Protein AF-A0A821Q3Y2-F1 (afdb_monomer_lite)

Secondary structure (DSSP, 8-state):
---------S-TTTHHHHHHHHHHHHHHHHHHHHS-HHHHHHHHHHHHHHHHHHHHHHHHHHHHHHHHHHHHHHHHHHHHHHHHHHHHHHHHHHHHHTTT-----SS-HHHHHHHHHHHHHHHHHHHHHHHHHHHHHHHHHHHHHHHHHHHHHHHHHHHHHHHS-----------------------------S-SSSSSS--S-------HHHHHHHHHHHHHHHHHHHHHHHS-------------------

Radius of gyration: 45.87 Å; chains: 1; bounding box: 95×109×129 Å

pLDDT: mean 71.13, std 22.04, range [31.86, 98.56]

Foldseek 3Di:
DDDDDDDPPDDPPVVVVVVVVVVVVVVVVVCLVVDDPVVNVVVVVVVVVVVVVVVVVVVVVVVVVVVVVVVVVVVVVVVVVVVVVVVVVCVVVVVVCVVPDDDDDDPCDPVVVVVVVVVVVVVVVVVVVVVVVVVVVVVVVVVVVVVVVVVVVVVVVVVVVVPPDDDDDDDDDDDDDDDDDDDDDDDDDDDDDDPDPDDPPDPDDDPDDCPVVVVVVVVVVVVVVVVVVVCVVPPPPPDDDDDDDDDDDDDDDD

Structure (mmCIF, N/CA/C/O backbone):
data_AF-A0A821Q3Y2-F1
#
_entry.id   AF-A0A821Q3Y2-F1
#
loop_
_atom_site.group_PDB
_atom_site.id
_atom_site.type_symbol
_atom_site.label_atom_id
_atom_site.label_alt_id
_atom_site.label_comp_id
_atom_site.label_asym_id
_atom_site.label_entity_id
_atom_site.label_seq_id
_atom_site.pdbx_PDB_ins_code
_atom_site.Cartn_x
_atom_site.Cartn_y
_atom_site.Cartn_z
_atom_site.occupancy
_atom_site.B_iso_or_equiv
_atom_site.auth_seq_id
_atom_site.auth_comp_id
_atom_site.auth_asym_id
_atom_site.auth_atom_id
_atom_site.pdbx_PDB_model_num
ATOM 1 N N . SER A 1 1 ? -22.900 9.506 -60.652 1.00 38.50 1 SER A N 1
ATOM 2 C CA . SER A 1 1 ? -22.712 8.822 -59.365 1.00 38.50 1 SER A CA 1
ATOM 3 C C . SER A 1 1 ? -21.235 8.610 -59.157 1.00 38.50 1 SER A C 1
ATOM 5 O O . SER A 1 1 ? -20.588 8.074 -60.049 1.00 38.50 1 SER A O 1
ATOM 7 N N . ASP A 1 2 ? -20.741 9.147 -58.048 1.00 45.72 2 ASP A N 1
ATOM 8 C CA . ASP A 1 2 ? -19.353 9.189 -57.597 1.00 45.72 2 ASP A CA 1
ATOM 9 C C . ASP A 1 2 ? -18.591 7.872 -57.728 1.00 45.72 2 ASP A C 1
ATOM 11 O O . ASP A 1 2 ? -19.070 6.825 -57.296 1.00 45.72 2 ASP A O 1
ATOM 15 N N . ILE A 1 3 ? -17.349 7.959 -58.203 1.00 45.47 3 ILE A N 1
ATOM 16 C CA . ILE A 1 3 ? -16.289 7.039 -57.790 1.00 45.47 3 ILE A CA 1
ATOM 17 C C . ILE A 1 3 ? -15.207 7.913 -57.170 1.00 45.47 3 ILE A C 1
ATOM 19 O O . ILE A 1 3 ? -14.568 8.725 -57.836 1.00 45.47 3 ILE A O 1
ATOM 23 N N . GLY A 1 4 ? -15.139 7.807 -55.847 1.00 42.06 4 GLY A N 1
ATOM 24 C CA . GLY A 1 4 ? -14.437 8.716 -54.968 1.00 42.06 4 GLY A CA 1
ATOM 25 C C . GLY A 1 4 ? -12.930 8.746 -55.173 1.00 42.06 4 GLY A C 1
ATOM 26 O O . GLY A 1 4 ? -12.263 7.732 -55.372 1.00 42.06 4 GLY A O 1
ATOM 27 N N . THR A 1 5 ? -12.419 9.960 -55.020 1.00 48.59 5 THR A N 1
ATOM 28 C CA . THR A 1 5 ? -11.081 10.300 -54.554 1.00 48.59 5 THR A CA 1
ATOM 29 C C . THR A 1 5 ? -10.658 9.386 -53.402 1.00 48.59 5 THR A C 1
ATOM 31 O O . THR A 1 5 ? -11.059 9.591 -52.258 1.00 48.59 5 THR A O 1
ATOM 34 N N . VAL A 1 6 ? -9.809 8.399 -53.685 1.00 46.59 6 VAL A N 1
ATOM 35 C CA . VAL A 1 6 ? -8.989 7.759 -52.654 1.00 46.59 6 VAL A CA 1
ATOM 36 C C . VAL A 1 6 ? -7.672 8.518 -52.630 1.00 46.59 6 VAL A C 1
ATOM 38 O O . VAL A 1 6 ? -6.802 8.313 -53.474 1.00 46.59 6 VAL A O 1
ATOM 41 N N . GLN A 1 7 ? -7.550 9.454 -51.690 1.00 46.31 7 GLN A N 1
ATOM 42 C CA . GLN A 1 7 ? -6.245 9.989 -51.329 1.00 46.31 7 GLN A CA 1
ATOM 43 C C . GLN A 1 7 ? -5.394 8.846 -50.766 1.00 46.31 7 GLN A C 1
ATOM 45 O O . GLN A 1 7 ? -5.858 8.163 -49.847 1.00 46.31 7 GLN A O 1
ATOM 50 N N . PRO A 1 8 ? -4.159 8.629 -51.248 1.00 51.47 8 PRO A N 1
ATOM 51 C CA . PRO A 1 8 ? -3.215 7.841 -50.489 1.00 51.47 8 PRO A CA 1
ATOM 52 C C . PRO A 1 8 ? -2.832 8.677 -49.268 1.00 51.47 8 PRO A C 1
ATOM 54 O O . PRO A 1 8 ? -2.126 9.681 -49.353 1.00 51.47 8 PRO A O 1
ATOM 57 N N . LEU A 1 9 ? -3.401 8.272 -48.137 1.00 43.41 9 LEU A N 1
ATOM 58 C CA . LEU A 1 9 ? -3.035 8.691 -46.797 1.00 43.41 9 LEU A CA 1
ATOM 59 C C . LEU A 1 9 ? -1.509 8.639 -46.644 1.00 43.41 9 LEU A C 1
ATOM 61 O O . LEU A 1 9 ? -0.915 7.569 -46.685 1.00 43.41 9 LEU A O 1
ATOM 65 N N . SER A 1 10 ? -0.904 9.813 -46.476 1.00 48.12 10 SER A N 1
ATOM 66 C CA . SER A 1 10 ? 0.086 10.109 -45.435 1.00 48.12 10 SER A CA 1
ATOM 67 C C . SER A 1 10 ? 0.938 8.925 -44.934 1.00 48.12 10 SER A C 1
ATOM 69 O O . SER A 1 10 ? 0.807 8.516 -43.783 1.00 48.12 10 SER A O 1
ATOM 71 N N . SER A 1 11 ? 1.851 8.411 -45.760 1.00 48.22 11 SER A N 1
ATOM 72 C CA . SER A 1 11 ? 2.895 7.460 -45.326 1.00 48.22 11 SER A CA 1
ATOM 73 C C . SER A 1 11 ? 4.313 7.850 -45.770 1.00 48.22 11 SER A C 1
ATOM 75 O O . SER A 1 11 ? 5.267 7.100 -45.579 1.00 48.22 11 SER A O 1
ATOM 77 N N . THR A 1 12 ? 4.493 9.049 -46.330 1.00 53.25 12 THR A N 1
ATOM 78 C CA . THR A 1 12 ? 5.728 9.419 -47.044 1.00 53.25 12 THR A CA 1
ATOM 79 C C . THR A 1 12 ? 6.774 10.171 -46.217 1.00 53.25 12 THR A C 1
ATOM 81 O O . THR A 1 12 ? 7.805 10.536 -46.773 1.00 53.25 12 THR A O 1
ATOM 84 N N . ILE A 1 13 ? 6.554 10.425 -44.922 1.00 52.41 13 ILE A N 1
ATOM 85 C CA . ILE A 1 13 ? 7.534 11.183 -44.117 1.00 52.41 13 ILE A CA 1
ATOM 86 C C . ILE A 1 13 ? 8.559 10.262 -43.430 1.00 52.41 13 ILE A C 1
ATOM 88 O O . ILE A 1 13 ? 9.725 10.629 -43.375 1.00 52.41 13 ILE A O 1
ATOM 92 N N . GLU A 1 14 ? 8.197 9.040 -43.022 1.00 52.22 14 GLU A N 1
ATOM 93 C CA . GLU A 1 14 ? 9.164 8.093 -42.423 1.00 52.22 14 GLU A CA 1
ATOM 94 C C . GLU A 1 14 ? 9.852 7.187 -43.462 1.00 52.22 14 GLU A C 1
ATOM 96 O O . GLU A 1 14 ? 11.038 6.890 -43.346 1.00 52.22 14 GLU A O 1
ATOM 101 N N . SER A 1 15 ? 9.160 6.806 -44.544 1.00 53.41 15 SER A N 1
ATOM 102 C CA . SER A 1 15 ? 9.727 5.901 -45.561 1.00 53.41 15 SER A CA 1
ATOM 103 C C . SER A 1 15 ? 10.895 6.518 -46.350 1.00 53.41 15 SER A C 1
ATOM 105 O O . SER A 1 15 ? 11.802 5.802 -46.775 1.00 53.41 15 SER A O 1
ATOM 107 N N . SER A 1 16 ? 10.917 7.844 -46.542 1.00 55.56 16 SER A N 1
ATOM 108 C CA . SER A 1 16 ? 12.010 8.513 -47.265 1.00 55.56 16 SER A CA 1
ATOM 109 C C . SER A 1 16 ? 13.334 8.495 -46.495 1.00 55.56 16 SER A C 1
ATOM 111 O O . SER A 1 16 ? 14.392 8.524 -47.127 1.00 55.56 16 SER A O 1
ATOM 113 N N . ASP A 1 17 ? 13.287 8.456 -45.162 1.00 77.31 17 ASP A N 1
ATOM 114 C CA . ASP A 1 17 ? 14.484 8.397 -44.321 1.00 77.31 17 ASP A CA 1
ATOM 115 C C . ASP A 1 17 ? 15.090 6.992 -44.354 1.00 77.31 17 ASP A C 1
ATOM 117 O O . ASP A 1 17 ? 16.278 6.826 -44.619 1.00 77.31 17 ASP A O 1
ATOM 121 N N . GLU A 1 18 ? 14.251 5.958 -44.260 1.00 81.56 18 GLU A N 1
ATOM 122 C CA . GLU A 1 18 ? 14.685 4.563 -44.353 1.00 81.56 18 GLU A CA 1
ATOM 123 C C . GLU A 1 18 ? 15.382 4.260 -45.689 1.00 81.56 18 GLU A C 1
ATOM 125 O O . GLU A 1 18 ? 16.472 3.686 -45.716 1.00 81.56 18 GLU A O 1
ATOM 130 N N . HIS A 1 19 ? 14.820 4.720 -46.813 1.00 83.00 19 HIS A N 1
ATOM 131 C CA . HIS A 1 19 ? 15.465 4.568 -48.122 1.00 83.00 19 HIS A CA 1
ATOM 132 C C . HIS A 1 19 ? 16.795 5.339 -48.202 1.00 83.00 19 HIS A C 1
ATOM 134 O O . HIS A 1 19 ? 17.742 4.872 -48.841 1.00 83.00 19 HIS A O 1
ATOM 140 N N . GLY A 1 20 ? 16.897 6.493 -47.535 1.00 87.75 20 GLY A N 1
ATOM 141 C CA . GLY A 1 20 ? 18.134 7.265 -47.403 1.00 87.75 20 GLY A CA 1
ATOM 142 C C . GLY A 1 20 ? 19.205 6.536 -46.586 1.00 87.75 20 GLY A C 1
ATOM 143 O O . GLY A 1 20 ? 20.358 6.457 -47.025 1.00 87.75 20 GLY A O 1
ATOM 144 N N . ILE A 1 21 ? 18.811 5.941 -45.457 1.00 86.38 21 ILE A N 1
ATOM 145 C CA . ILE A 1 21 ? 19.652 5.119 -44.578 1.00 86.38 21 ILE A CA 1
ATOM 146 C C . ILE A 1 21 ? 20.143 3.878 -45.329 1.00 86.38 21 ILE A C 1
ATOM 148 O O . ILE A 1 21 ? 21.342 3.598 -45.332 1.00 86.38 21 ILE A O 1
ATOM 152 N N . ILE A 1 22 ? 19.257 3.176 -46.043 1.00 84.81 22 ILE A N 1
ATOM 153 C CA . ILE A 1 22 ? 19.609 2.016 -46.875 1.00 84.81 22 ILE A CA 1
ATOM 154 C C . ILE A 1 22 ? 20.587 2.433 -47.976 1.00 84.81 22 ILE A C 1
ATOM 156 O O . ILE A 1 22 ? 21.624 1.796 -48.156 1.00 84.81 22 ILE A O 1
ATOM 160 N N . ALA A 1 23 ? 20.326 3.537 -48.680 1.00 85.44 23 ALA A N 1
ATOM 161 C CA . ALA A 1 23 ? 21.219 4.034 -49.723 1.00 85.44 23 ALA A CA 1
ATOM 162 C C . ALA A 1 23 ? 22.589 4.457 -49.167 1.00 85.44 23 ALA A C 1
ATOM 164 O O . ALA A 1 23 ? 23.619 4.258 -49.814 1.00 85.44 23 ALA A O 1
ATOM 165 N N . GLN A 1 24 ? 22.642 5.055 -47.976 1.00 84.44 24 GLN A N 1
ATOM 166 C CA . GLN A 1 24 ? 23.892 5.363 -47.282 1.00 84.44 24 GLN A CA 1
ATOM 167 C C . GLN A 1 24 ? 24.629 4.084 -46.871 1.00 84.44 24 GLN A C 1
ATOM 169 O O . GLN A 1 24 ? 25.825 3.964 -47.119 1.00 84.44 24 GLN A O 1
ATOM 174 N N . HIS A 1 25 ? 23.921 3.095 -46.331 1.00 84.56 25 HIS A N 1
ATOM 175 C CA . HIS A 1 25 ? 24.492 1.809 -45.950 1.00 84.56 25 HIS A CA 1
ATOM 176 C C . HIS A 1 25 ? 25.063 1.056 -47.164 1.00 84.56 25 HIS A C 1
ATOM 178 O O . HIS A 1 25 ? 26.207 0.604 -47.128 1.00 84.56 25 HIS A O 1
ATOM 184 N N . CYS A 1 26 ? 24.326 0.999 -48.279 1.00 84.88 26 CYS A N 1
ATOM 185 C CA . CYS A 1 26 ? 24.797 0.437 -49.546 1.00 84.88 26 CYS A CA 1
ATOM 186 C C . CYS A 1 26 ? 26.026 1.179 -50.089 1.00 84.88 26 CYS A C 1
ATOM 188 O O . CYS A 1 26 ? 26.975 0.537 -50.536 1.00 84.88 26 CYS A O 1
ATOM 190 N N . ARG A 1 27 ? 26.046 2.519 -50.019 1.00 81.81 27 ARG A N 1
ATOM 191 C CA . ARG A 1 27 ? 27.217 3.324 -50.407 1.00 81.81 27 ARG A CA 1
ATOM 192 C C . ARG A 1 27 ? 28.435 2.988 -49.549 1.00 81.81 27 ARG A C 1
ATOM 194 O O . ARG A 1 27 ? 29.501 2.745 -50.103 1.00 81.81 27 ARG A O 1
ATOM 201 N N . ASN A 1 28 ? 28.279 2.902 -48.230 1.00 79.88 28 ASN A N 1
ATOM 202 C CA . ASN A 1 28 ? 29.370 2.577 -47.311 1.00 79.88 28 ASN A CA 1
ATOM 203 C C . ASN A 1 28 ? 29.908 1.152 -47.523 1.00 79.88 28 ASN A C 1
ATOM 205 O O . ASN A 1 28 ? 31.122 0.959 -47.554 1.00 79.88 28 ASN A O 1
ATOM 209 N N . LEU A 1 29 ? 29.027 0.167 -47.733 1.00 77.94 29 LEU A N 1
ATOM 210 C CA . LEU A 1 29 ? 29.416 -1.207 -48.071 1.00 77.94 29 LEU A CA 1
ATOM 211 C C . LEU A 1 29 ? 30.171 -1.280 -49.405 1.00 77.94 29 LEU A C 1
ATOM 213 O O . LEU A 1 29 ? 31.171 -1.985 -49.505 1.00 77.94 29 LEU A O 1
ATOM 217 N N . ASN A 1 30 ? 29.734 -0.531 -50.420 1.00 77.06 30 ASN A N 1
ATOM 218 C CA . ASN A 1 30 ? 30.413 -0.484 -51.715 1.00 77.06 30 ASN A CA 1
ATOM 219 C C . ASN A 1 30 ? 31.824 0.122 -51.596 1.00 77.06 30 ASN A C 1
ATOM 221 O O . ASN A 1 30 ? 32.781 -0.404 -52.163 1.00 77.06 30 ASN A O 1
ATOM 225 N N . THR A 1 31 ? 31.984 1.178 -50.791 1.00 71.56 31 THR A N 1
ATOM 226 C CA . THR A 1 31 ? 33.300 1.753 -50.459 1.00 71.56 31 THR A CA 1
ATOM 227 C C . THR A 1 31 ? 34.201 0.730 -49.765 1.00 71.56 31 THR A C 1
ATOM 229 O O . THR A 1 31 ? 35.394 0.691 -50.038 1.00 71.56 31 THR A O 1
ATOM 232 N N . PHE A 1 32 ? 33.637 -0.139 -48.923 1.00 71.12 32 PHE A N 1
ATOM 233 C CA . PHE A 1 32 ? 34.362 -1.198 -48.217 1.00 71.12 32 PHE A CA 1
ATOM 234 C C . PHE A 1 32 ? 34.864 -2.312 -49.149 1.00 71.12 32 PHE A C 1
ATOM 236 O O . PHE A 1 32 ? 35.990 -2.779 -49.000 1.00 71.12 32 PHE A O 1
ATOM 243 N N . VAL A 1 33 ? 34.055 -2.704 -50.140 1.00 72.31 33 VAL A N 1
ATOM 244 C CA . VAL A 1 33 ? 34.404 -3.723 -51.152 1.00 72.31 33 VAL A CA 1
ATOM 245 C C . VAL A 1 33 ? 35.539 -3.250 -52.067 1.00 72.31 33 VAL A C 1
ATOM 247 O O . VAL A 1 33 ? 36.362 -4.054 -52.499 1.00 72.31 33 VAL A O 1
ATOM 250 N N . HIS A 1 34 ? 35.609 -1.945 -52.339 1.00 73.06 34 HIS A N 1
ATOM 251 C CA . HIS A 1 34 ? 36.657 -1.339 -53.164 1.00 73.06 34 HIS A CA 1
ATOM 252 C C . HIS A 1 34 ? 37.838 -0.766 -52.358 1.00 73.06 34 HIS A C 1
ATOM 254 O O . HIS A 1 34 ? 38.820 -0.312 -52.950 1.00 73.06 34 HIS A O 1
ATOM 260 N N . ALA A 1 35 ? 37.775 -0.787 -51.023 1.00 74.44 35 ALA A N 1
ATOM 261 C CA . ALA A 1 35 ? 38.838 -0.302 -50.151 1.00 74.44 35 ALA A CA 1
ATOM 262 C C . ALA A 1 35 ? 39.956 -1.337 -49.967 1.00 74.44 35 ALA A C 1
ATOM 264 O O . ALA A 1 35 ? 39.747 -2.548 -49.976 1.00 74.44 35 ALA A O 1
ATOM 265 N N . SER A 1 36 ? 41.174 -0.844 -49.724 1.00 83.44 36 SER A N 1
ATOM 266 C CA . SER A 1 36 ? 42.287 -1.704 -49.311 1.00 83.44 36 SER A CA 1
ATOM 267 C C . SER A 1 36 ? 41.952 -2.413 -47.986 1.00 83.44 36 SER A C 1
ATOM 269 O O . SER A 1 36 ? 41.460 -1.747 -47.067 1.00 83.44 36 SER A O 1
ATOM 271 N N . PRO A 1 37 ? 42.283 -3.712 -47.817 1.00 78.56 37 PRO A N 1
ATOM 272 C CA . PRO A 1 37 ? 41.954 -4.490 -46.616 1.00 78.56 37 PRO A CA 1
ATOM 273 C C . PRO A 1 37 ? 42.377 -3.837 -45.291 1.00 78.56 37 PRO A C 1
ATOM 275 O O . PRO A 1 37 ? 41.707 -3.996 -44.274 1.00 78.56 37 PRO A O 1
ATOM 278 N N . ARG A 1 38 ? 43.471 -3.058 -45.295 1.00 81.88 38 ARG A N 1
ATOM 279 C CA . ARG A 1 38 ? 43.932 -2.305 -44.114 1.00 81.88 38 ARG A CA 1
ATOM 280 C C . ARG A 1 38 ? 42.993 -1.163 -43.719 1.00 81.88 38 ARG A C 1
ATOM 282 O O . ARG A 1 38 ? 42.779 -0.947 -42.533 1.00 81.88 38 ARG A O 1
ATOM 289 N N . VAL A 1 39 ? 42.458 -0.434 -44.696 1.00 82.62 39 VAL A N 1
ATOM 290 C CA . VAL A 1 39 ? 41.551 0.704 -44.464 1.00 82.62 39 VAL A CA 1
ATOM 291 C C . VAL A 1 39 ? 40.196 0.192 -43.985 1.00 82.62 39 VAL A C 1
ATOM 293 O O . VAL A 1 39 ? 39.641 0.710 -43.024 1.00 82.62 39 VAL A O 1
ATOM 296 N N . ALA A 1 40 ? 39.732 -0.894 -44.596 1.00 82.19 40 ALA A N 1
ATOM 297 C CA . ALA A 1 40 ? 38.505 -1.588 -44.245 1.00 82.19 40 ALA A CA 1
ATOM 298 C C . ALA A 1 40 ? 38.535 -2.097 -42.780 1.00 82.19 40 ALA A C 1
ATOM 300 O O . ALA A 1 40 ? 37.651 -1.800 -41.979 1.00 82.19 40 ALA A O 1
ATOM 301 N N . ALA A 1 41 ? 39.612 -2.779 -42.374 1.00 84.62 41 ALA A N 1
ATOM 302 C CA . ALA A 1 41 ? 39.777 -3.240 -40.992 1.00 84.62 41 ALA A CA 1
ATOM 303 C C . ALA A 1 41 ? 39.858 -2.084 -39.970 1.00 84.62 41 ALA A C 1
ATOM 305 O O . ALA A 1 41 ? 39.289 -2.179 -38.883 1.00 84.62 41 ALA A O 1
ATOM 306 N N . HIS A 1 42 ? 40.538 -0.986 -40.320 1.00 87.81 42 HIS A N 1
ATOM 307 C CA . HIS A 1 42 ? 40.630 0.203 -39.469 1.00 87.81 42 HIS A CA 1
ATOM 308 C C . HIS A 1 42 ? 39.265 0.880 -39.271 1.00 87.81 42 HIS A C 1
ATOM 310 O O . HIS A 1 42 ? 38.947 1.306 -38.161 1.00 87.81 42 HIS A O 1
ATOM 316 N N . ASP A 1 43 ? 38.448 0.963 -40.322 1.00 86.00 43 ASP A N 1
ATOM 317 C CA . ASP A 1 43 ? 37.121 1.582 -40.266 1.00 86.00 43 ASP A CA 1
ATOM 318 C C . ASP A 1 43 ? 36.141 0.764 -39.408 1.00 86.00 43 ASP A C 1
ATOM 320 O O . ASP A 1 43 ? 35.474 1.323 -38.537 1.00 86.00 43 ASP A O 1
ATOM 324 N N . ILE A 1 44 ? 36.140 -0.573 -39.543 1.00 86.38 44 ILE A N 1
ATOM 325 C CA . ILE A 1 44 ? 35.366 -1.459 -38.649 1.00 86.38 44 ILE A CA 1
ATOM 326 C C . ILE A 1 44 ? 35.785 -1.250 -37.198 1.00 86.38 44 ILE A C 1
ATOM 328 O O . ILE A 1 44 ? 34.928 -1.053 -36.344 1.00 86.38 44 ILE A O 1
ATOM 332 N N . LEU A 1 45 ? 37.089 -1.256 -36.912 1.00 88.25 45 LEU A N 1
ATOM 333 C CA . LEU A 1 45 ? 37.584 -1.083 -35.548 1.00 88.25 45 LEU A CA 1
ATOM 334 C C . LEU A 1 45 ? 37.197 0.286 -34.973 1.00 88.25 45 LEU A C 1
ATOM 336 O O . LEU A 1 45 ? 36.836 0.388 -33.802 1.00 88.25 45 LEU A O 1
ATOM 340 N N . THR A 1 46 ? 37.242 1.333 -35.799 1.00 89.31 46 THR A N 1
ATOM 341 C CA . THR A 1 46 ? 36.859 2.692 -35.400 1.00 89.31 46 THR A CA 1
ATOM 342 C C . THR A 1 46 ? 35.360 2.774 -35.113 1.00 89.31 46 THR A C 1
ATOM 344 O O . THR A 1 46 ? 34.967 3.346 -34.098 1.00 89.31 46 THR A O 1
ATOM 347 N N . ARG A 1 47 ? 34.519 2.149 -35.945 1.00 86.81 47 ARG A N 1
ATOM 348 C CA . ARG A 1 47 ? 33.068 2.088 -35.734 1.00 86.81 47 ARG A CA 1
ATOM 349 C C . ARG A 1 47 ? 32.693 1.233 -34.528 1.00 86.81 47 ARG A C 1
ATOM 351 O O . ARG A 1 47 ? 31.892 1.692 -33.727 1.00 86.81 47 ARG A O 1
ATOM 358 N N . SER A 1 48 ? 33.279 0.049 -34.359 1.00 87.25 48 SER A N 1
ATOM 359 C CA . SER A 1 48 ? 33.069 -0.784 -33.167 1.00 87.25 48 SER A CA 1
ATOM 360 C C . SER A 1 48 ? 33.420 -0.015 -31.900 1.00 87.25 48 SER A C 1
ATOM 362 O O . SER A 1 48 ? 32.596 0.094 -31.005 1.00 87.25 48 SER A O 1
ATOM 364 N N . ARG A 1 49 ? 34.577 0.652 -31.883 1.00 89.19 49 ARG A N 1
ATOM 365 C CA . ARG A 1 49 ? 34.981 1.485 -30.749 1.00 89.19 49 ARG A CA 1
ATOM 366 C C . ARG A 1 49 ? 34.046 2.676 -30.521 1.00 89.19 49 ARG A C 1
ATOM 368 O O . ARG A 1 49 ? 33.824 3.058 -29.380 1.00 89.19 49 ARG A O 1
ATOM 375 N N . SER A 1 50 ? 33.514 3.275 -31.586 1.00 90.81 50 SER A N 1
ATOM 376 C CA . SER A 1 50 ? 32.524 4.351 -31.481 1.00 90.81 50 SER A CA 1
ATOM 377 C C . SER A 1 50 ? 31.215 3.859 -30.868 1.00 90.81 50 SER A C 1
ATOM 379 O O . SER A 1 50 ? 30.675 4.544 -30.009 1.00 90.81 50 SER A O 1
ATOM 381 N N . LEU A 1 51 ? 30.733 2.684 -31.281 1.00 90.19 51 LEU A N 1
ATOM 382 C CA . LEU A 1 51 ? 29.524 2.063 -30.738 1.00 90.19 51 LEU A CA 1
ATOM 383 C C . LEU A 1 51 ? 29.715 1.676 -29.266 1.00 90.19 51 LEU A C 1
ATOM 385 O O . LEU A 1 51 ? 28.860 1.979 -28.440 1.00 90.19 51 LEU A O 1
ATOM 389 N N . ASP A 1 52 ? 30.864 1.090 -28.921 1.00 93.00 52 ASP A N 1
ATOM 390 C CA . ASP A 1 52 ? 31.205 0.751 -27.535 1.00 93.00 52 ASP A CA 1
ATOM 391 C C . ASP A 1 52 ? 31.267 2.011 -26.653 1.00 93.00 52 ASP A C 1
ATOM 393 O O . ASP A 1 52 ? 30.794 2.015 -25.516 1.00 93.00 52 ASP A O 1
ATOM 397 N N . ASN A 1 53 ? 31.825 3.107 -27.180 1.00 93.44 53 ASN A N 1
ATOM 398 C CA . ASN A 1 53 ? 31.859 4.393 -26.486 1.00 93.44 53 ASN A CA 1
ATOM 399 C C . ASN A 1 53 ? 30.457 4.998 -26.325 1.00 93.44 53 ASN A C 1
ATOM 401 O O . ASN A 1 53 ? 30.173 5.580 -25.286 1.00 93.44 53 ASN A O 1
ATOM 405 N N . GLU A 1 54 ? 29.583 4.879 -27.324 1.00 94.62 54 GLU A N 1
ATOM 406 C CA . GLU A 1 54 ? 28.211 5.390 -27.263 1.00 94.62 54 GLU A CA 1
ATOM 407 C C . GLU A 1 54 ? 27.378 4.647 -26.213 1.00 94.62 54 GLU A C 1
ATOM 409 O O . GLU A 1 54 ? 26.781 5.284 -25.349 1.00 94.62 54 GLU A O 1
ATOM 414 N N . GLN A 1 55 ? 27.442 3.314 -26.198 1.00 94.88 55 GLN A N 1
ATOM 415 C CA . GLN A 1 55 ? 26.801 2.492 -25.166 1.00 94.88 55 GLN A CA 1
ATOM 416 C C . GLN A 1 55 ? 27.346 2.803 -23.773 1.00 94.88 55 GLN A C 1
ATOM 418 O O . GLN A 1 55 ? 26.599 2.898 -22.800 1.00 94.88 55 GLN A O 1
ATOM 423 N N . ARG A 1 56 ? 28.664 2.993 -23.666 1.00 95.88 56 ARG A N 1
ATOM 424 C CA . ARG A 1 56 ? 29.289 3.410 -22.414 1.00 95.88 56 ARG A CA 1
ATOM 425 C C . ARG A 1 56 ? 28.769 4.776 -21.959 1.00 95.88 56 ARG A C 1
ATOM 427 O O . ARG A 1 56 ? 28.459 4.927 -20.783 1.00 95.88 56 ARG A O 1
ATOM 434 N N . ASN A 1 57 ? 28.647 5.740 -22.868 1.00 96.50 57 ASN A N 1
ATOM 435 C CA . ASN A 1 57 ? 28.127 7.070 -22.559 1.00 96.50 57 ASN A CA 1
ATOM 436 C C . ASN A 1 57 ? 26.655 7.022 -22.120 1.00 96.50 57 ASN A C 1
ATOM 438 O O . ASN A 1 57 ? 26.278 7.746 -21.203 1.00 96.50 57 ASN A O 1
ATOM 442 N N . GLU A 1 58 ? 25.834 6.169 -22.736 1.00 96.94 58 GLU A N 1
ATOM 443 C CA . GLU A 1 58 ? 24.437 5.955 -22.338 1.00 96.94 58 GLU A CA 1
ATOM 444 C C . GLU A 1 58 ? 24.343 5.375 -20.922 1.00 96.94 58 GLU A C 1
ATOM 446 O O . GLU A 1 58 ? 23.610 5.893 -20.081 1.00 96.94 58 GLU A O 1
ATOM 451 N N . LEU A 1 59 ? 25.148 4.356 -20.613 1.00 97.75 59 LEU A N 1
ATOM 452 C CA . LEU A 1 59 ? 25.217 3.795 -19.263 1.00 97.75 59 LEU A CA 1
ATOM 453 C C . LEU A 1 59 ? 25.697 4.832 -18.239 1.00 97.75 59 LEU A C 1
ATOM 455 O O . LEU A 1 59 ? 25.138 4.920 -17.150 1.00 97.75 59 LEU A O 1
ATOM 459 N N . GLU A 1 60 ? 26.696 5.647 -18.583 1.00 97.44 60 GLU A N 1
ATOM 460 C CA . GLU A 1 60 ? 27.168 6.748 -17.735 1.00 97.44 60 GLU A CA 1
ATOM 461 C C . GLU A 1 60 ? 26.112 7.858 -17.560 1.00 97.44 60 GLU A C 1
ATOM 463 O O . GLU A 1 60 ? 26.115 8.546 -16.537 1.00 97.44 60 GLU A O 1
ATOM 468 N N . ALA A 1 61 ? 25.200 8.041 -18.518 1.00 97.69 61 ALA A N 1
ATOM 469 C CA . ALA A 1 61 ? 24.057 8.941 -18.375 1.00 97.69 61 ALA A CA 1
ATOM 470 C C . ALA A 1 61 ? 23.007 8.359 -17.416 1.00 97.69 61 ALA A C 1
ATOM 472 O O . ALA A 1 61 ? 22.627 9.027 -16.460 1.00 97.69 61 ALA A O 1
ATOM 473 N N . ILE A 1 62 ? 22.629 7.089 -17.592 1.00 97.75 62 ILE A N 1
ATOM 474 C CA . ILE A 1 62 ? 21.665 6.401 -16.716 1.00 97.75 62 ILE A CA 1
ATOM 475 C C . ILE A 1 62 ? 22.167 6.351 -15.270 1.00 97.75 62 ILE A C 1
ATOM 477 O O . ILE A 1 62 ? 21.405 6.603 -14.340 1.00 97.75 62 ILE A O 1
ATOM 481 N N . ILE A 1 63 ? 23.451 6.042 -15.061 1.00 97.81 63 ILE A N 1
ATOM 482 C CA . ILE A 1 63 ? 24.051 6.026 -13.720 1.00 97.81 63 ILE A CA 1
ATOM 483 C C . ILE A 1 63 ? 23.922 7.401 -13.066 1.00 97.81 63 ILE A C 1
ATOM 485 O O . ILE A 1 63 ? 23.522 7.483 -11.910 1.00 97.81 63 ILE A O 1
ATOM 489 N N . ARG A 1 64 ? 24.200 8.476 -13.808 1.00 98.19 64 ARG A N 1
ATOM 490 C CA . ARG A 1 64 ? 24.102 9.847 -13.299 1.00 98.19 64 ARG A CA 1
ATOM 491 C C . ARG A 1 64 ? 22.676 10.216 -12.908 1.00 98.19 64 ARG A C 1
ATOM 493 O O . ARG A 1 64 ? 22.477 10.772 -11.833 1.00 98.19 64 ARG A O 1
ATOM 500 N N . ASP A 1 65 ? 21.696 9.860 -13.732 1.00 98.06 65 ASP A N 1
ATOM 501 C CA . ASP A 1 65 ? 20.283 10.112 -13.435 1.00 98.06 65 ASP A CA 1
ATOM 502 C C . ASP A 1 65 ? 19.834 9.341 -12.182 1.00 98.06 65 ASP A C 1
ATOM 504 O O . ASP A 1 65 ? 19.170 9.897 -11.306 1.00 98.06 65 ASP A O 1
ATOM 508 N N . LEU A 1 66 ? 20.265 8.083 -12.039 1.00 98.12 66 LEU A N 1
ATOM 509 C CA . LEU A 1 66 ? 19.986 7.264 -10.856 1.00 98.12 66 LEU A CA 1
ATOM 510 C C . LEU A 1 66 ? 20.694 7.777 -9.595 1.00 98.12 66 LEU A C 1
ATOM 512 O O . LEU A 1 66 ? 20.149 7.677 -8.495 1.00 98.12 66 LEU A O 1
ATOM 516 N N . GLU A 1 67 ? 21.913 8.298 -9.718 1.00 97.69 67 GLU A N 1
ATOM 517 C CA . GLU A 1 67 ? 22.637 8.933 -8.613 1.00 97.69 67 GLU A CA 1
ATOM 518 C C . GLU A 1 67 ? 21.952 10.234 -8.177 1.00 97.69 67 GLU A C 1
ATOM 520 O O . GLU A 1 67 ? 21.845 10.509 -6.978 1.00 97.69 67 GLU A O 1
ATOM 525 N N . ASP A 1 68 ? 21.443 11.013 -9.131 1.00 97.81 68 ASP A N 1
ATOM 526 C CA . ASP A 1 68 ? 20.666 12.221 -8.877 1.00 97.81 68 ASP A CA 1
ATOM 527 C C . ASP A 1 68 ? 19.336 11.908 -8.184 1.00 97.81 68 ASP A C 1
ATOM 529 O O . ASP A 1 68 ? 19.026 12.520 -7.157 1.00 97.81 68 ASP A O 1
ATOM 533 N N . GLU A 1 69 ? 18.588 10.917 -8.673 1.00 97.06 69 GLU A N 1
ATOM 534 C CA . GLU A 1 69 ? 17.340 10.468 -8.053 1.00 97.06 69 GLU A CA 1
ATOM 535 C C . GLU A 1 69 ? 17.577 9.918 -6.643 1.00 97.06 69 GLU A C 1
ATOM 537 O O . GLU A 1 69 ? 16.884 10.315 -5.705 1.00 97.06 69 GLU A O 1
ATOM 542 N N . ASN A 1 70 ? 18.601 9.080 -6.448 1.00 96.69 70 ASN A N 1
ATOM 543 C CA . ASN A 1 70 ? 18.955 8.582 -5.116 1.00 96.69 70 ASN A CA 1
ATOM 544 C C . ASN A 1 70 ? 19.296 9.717 -4.155 1.00 96.69 70 ASN A C 1
ATOM 546 O O . ASN A 1 70 ? 18.886 9.693 -2.997 1.00 96.69 70 ASN A O 1
ATOM 550 N N . ARG A 1 71 ? 20.024 10.734 -4.620 1.00 98.19 71 ARG A N 1
ATOM 551 C CA . ARG A 1 71 ? 20.373 11.888 -3.792 1.00 98.19 71 ARG A CA 1
ATOM 552 C C . ARG A 1 71 ? 19.136 12.713 -3.429 1.00 98.19 71 ARG A C 1
ATOM 554 O O . ARG A 1 71 ? 19.017 13.158 -2.290 1.00 98.19 71 ARG A O 1
ATOM 561 N N . LEU A 1 72 ? 18.199 12.895 -4.360 1.00 97.06 72 LEU A N 1
ATOM 562 C CA . LEU A 1 72 ? 16.916 13.554 -4.090 1.00 97.06 72 LEU A CA 1
ATOM 563 C C . LEU A 1 72 ? 16.065 12.759 -3.095 1.00 97.06 72 LEU A C 1
ATOM 565 O O . LEU A 1 72 ? 15.555 13.336 -2.135 1.00 97.06 72 LEU A O 1
ATOM 569 N N . LEU A 1 73 ? 15.957 11.443 -3.282 1.00 97.56 73 LEU A N 1
ATOM 570 C CA . LEU A 1 73 ? 15.239 10.550 -2.374 1.00 97.56 73 LEU A CA 1
ATOM 571 C C . LEU A 1 73 ? 15.850 10.554 -0.975 1.00 97.56 73 LEU A C 1
ATOM 573 O O . LEU A 1 73 ? 15.118 10.621 0.009 1.00 97.56 73 LEU A O 1
ATOM 577 N N . GLN A 1 74 ? 17.178 10.535 -0.877 1.00 96.69 74 GLN A N 1
ATOM 578 C CA . GLN A 1 74 ? 17.882 10.595 0.398 1.00 96.69 74 GLN A CA 1
ATOM 579 C C . GLN A 1 74 ? 17.611 11.921 1.125 1.00 96.69 74 GLN A C 1
ATOM 581 O O . GLN A 1 74 ? 17.296 11.911 2.314 1.00 96.69 74 GLN A O 1
ATOM 586 N N . ASN A 1 75 ? 17.642 13.050 0.409 1.00 96.75 75 ASN A N 1
ATOM 587 C CA . ASN A 1 75 ? 17.289 14.354 0.976 1.00 96.75 75 ASN A CA 1
ATOM 588 C C . ASN A 1 75 ? 15.837 14.389 1.473 1.00 96.75 75 ASN A C 1
ATOM 590 O O . ASN A 1 75 ? 15.562 14.913 2.552 1.00 96.75 75 ASN A O 1
ATOM 594 N N . GLU A 1 76 ? 14.900 13.828 0.706 1.00 95.19 76 GLU A N 1
ATOM 595 C CA . GLU A 1 76 ? 13.490 13.783 1.095 1.00 95.19 76 GLU A CA 1
ATOM 596 C C . GLU A 1 76 ? 13.267 12.864 2.299 1.00 95.19 76 GLU A C 1
ATOM 598 O O . GLU A 1 76 ? 12.539 13.225 3.223 1.00 95.19 76 GLU A O 1
ATOM 603 N N . TYR A 1 77 ? 13.941 11.714 2.339 1.00 96.19 77 TYR A N 1
ATOM 604 C CA . TYR A 1 77 ? 13.937 10.819 3.491 1.00 96.19 77 TYR A CA 1
ATOM 605 C C . TYR A 1 77 ? 14.460 11.526 4.746 1.00 96.19 77 TYR A C 1
ATOM 607 O O . TYR A 1 77 ? 13.805 11.499 5.790 1.00 96.19 77 TYR A O 1
ATOM 615 N N . GLU A 1 78 ? 15.591 12.226 4.648 1.00 95.50 78 GLU A N 1
ATOM 616 C CA . GLU A 1 78 ? 16.154 12.999 5.756 1.00 95.50 78 GLU A CA 1
ATOM 617 C C . GLU A 1 78 ? 15.218 14.123 6.206 1.00 95.50 78 GLU A C 1
ATOM 619 O O . GLU A 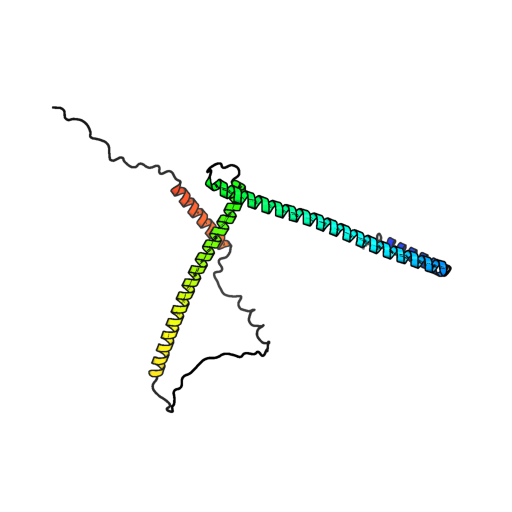1 78 ? 15.004 14.291 7.409 1.00 95.50 78 GLU A O 1
ATOM 624 N N . ARG A 1 79 ? 14.590 14.840 5.267 1.00 94.44 79 ARG A N 1
ATOM 625 C CA . ARG A 1 79 ? 13.567 15.853 5.561 1.00 94.44 79 ARG A CA 1
ATOM 626 C C . ARG A 1 79 ? 12.387 15.245 6.316 1.00 94.44 79 ARG A C 1
ATOM 628 O O . ARG A 1 79 ? 11.919 15.825 7.296 1.00 94.44 79 ARG A O 1
ATOM 635 N N . LEU A 1 80 ? 11.912 14.072 5.897 1.00 91.06 80 LEU A N 1
ATOM 636 C CA . LEU A 1 80 ? 10.804 13.368 6.543 1.00 91.06 80 LEU A CA 1
ATOM 637 C C . LEU A 1 80 ? 11.182 12.878 7.946 1.00 91.06 80 LEU A C 1
ATOM 639 O O . LEU A 1 80 ? 10.391 13.024 8.880 1.00 91.06 80 LEU A O 1
ATOM 643 N N . CYS A 1 81 ? 12.396 12.352 8.116 1.00 91.69 81 CYS A N 1
ATOM 644 C CA . CYS A 1 81 ? 12.938 11.967 9.415 1.00 91.69 81 CYS A CA 1
ATOM 645 C C . CYS A 1 81 ? 13.061 13.169 10.356 1.00 91.69 81 CYS A C 1
ATOM 647 O O . CYS A 1 81 ? 12.625 13.078 11.504 1.00 91.69 81 CYS A O 1
ATOM 649 N N . GLN A 1 82 ? 13.589 14.300 9.880 1.00 88.69 82 GLN A N 1
ATOM 650 C CA . GLN A 1 82 ? 13.665 15.543 10.652 1.00 88.69 82 GLN A CA 1
ATOM 651 C C . GLN A 1 82 ? 12.271 16.033 11.034 1.00 88.69 82 GLN A C 1
ATOM 653 O O . GLN A 1 82 ? 12.030 16.315 12.202 1.00 88.69 82 GLN A O 1
ATOM 658 N N . GLN A 1 83 ? 11.323 16.036 10.095 1.00 87.00 83 GLN A N 1
ATOM 659 C CA . GLN A 1 83 ? 9.942 16.427 10.362 1.00 87.00 83 GLN A CA 1
ATOM 660 C C . GLN A 1 83 ? 9.276 15.498 11.390 1.00 87.00 83 GLN A C 1
ATOM 662 O O . GLN A 1 83 ? 8.512 15.957 12.236 1.00 87.00 83 GLN A O 1
ATOM 667 N N . HIS A 1 84 ? 9.543 14.192 11.339 1.00 82.62 84 HIS A N 1
ATOM 668 C CA . HIS A 1 84 ? 9.047 13.245 12.336 1.00 82.62 84 HIS A CA 1
ATOM 669 C C . HIS A 1 84 ? 9.699 13.474 13.707 1.00 82.62 84 HIS A C 1
ATOM 671 O O . HIS A 1 84 ? 9.005 13.470 14.723 1.00 82.62 84 HIS A O 1
ATOM 677 N N . MET A 1 85 ? 11.010 13.721 13.747 1.00 81.94 85 MET A N 1
ATOM 678 C CA . MET A 1 85 ? 11.735 14.026 14.980 1.00 81.94 85 MET A CA 1
ATOM 679 C C . MET A 1 85 ? 11.247 15.337 15.603 1.00 81.94 85 MET A C 1
ATOM 681 O O . MET A 1 85 ? 10.901 15.353 16.779 1.00 81.94 85 MET A O 1
ATOM 685 N N . GLU A 1 86 ? 11.121 16.403 14.820 1.00 78.88 86 GLU A N 1
ATOM 686 C CA . GLU A 1 86 ? 10.583 17.691 15.254 1.00 78.88 86 GLU A CA 1
ATOM 687 C C . GLU A 1 86 ? 9.144 17.545 15.759 1.00 78.88 86 GLU A C 1
ATOM 689 O O . GLU A 1 86 ? 8.834 17.987 16.861 1.00 78.88 86 GLU A O 1
ATOM 694 N N . LYS A 1 87 ? 8.275 16.825 15.034 1.00 78.94 87 LYS A N 1
ATOM 695 C CA . LYS A 1 87 ? 6.923 16.496 15.517 1.00 78.94 87 LYS A CA 1
ATOM 696 C C . LYS A 1 87 ? 6.962 15.736 16.842 1.00 78.94 87 LYS A C 1
ATOM 698 O O . LYS A 1 87 ? 6.162 16.034 17.723 1.00 78.94 87 LYS A O 1
ATOM 703 N N . SER A 1 88 ? 7.881 14.784 17.008 1.00 74.19 88 SER A N 1
ATOM 704 C CA . SER A 1 88 ? 8.026 14.027 18.257 1.00 74.19 88 SER A CA 1
ATOM 705 C C . SER A 1 88 ? 8.505 14.903 19.422 1.00 74.19 88 SER A C 1
ATOM 707 O O . SER A 1 88 ? 7.996 14.768 20.534 1.00 74.19 88 SER A O 1
ATOM 709 N N . ILE A 1 89 ? 9.408 15.854 19.161 1.00 77.12 89 ILE A N 1
ATOM 710 C CA . ILE A 1 89 ? 9.887 16.839 20.138 1.00 77.12 89 ILE A CA 1
ATOM 711 C C . ILE A 1 89 ? 8.748 17.789 20.508 1.00 77.12 89 ILE A C 1
ATOM 713 O O . ILE A 1 89 ? 8.442 17.910 21.687 1.00 77.12 89 ILE A O 1
ATOM 717 N N . ILE A 1 90 ? 8.031 18.353 19.530 1.00 76.25 90 ILE A N 1
ATOM 718 C CA . ILE A 1 90 ? 6.868 19.223 19.759 1.00 76.25 90 ILE A CA 1
ATOM 719 C C . ILE A 1 90 ? 5.790 18.494 20.568 1.00 76.25 90 ILE A C 1
ATOM 721 O O . ILE A 1 90 ? 5.183 19.088 21.455 1.00 76.25 90 ILE A O 1
ATOM 725 N N . ILE A 1 91 ? 5.524 17.214 20.292 1.00 73.69 91 ILE A N 1
ATOM 726 C CA . ILE A 1 91 ? 4.557 16.419 21.061 1.00 73.69 91 ILE A CA 1
ATOM 727 C C . ILE A 1 91 ? 5.037 16.232 22.508 1.00 73.69 91 ILE A C 1
ATOM 729 O O . ILE A 1 91 ? 4.238 16.407 23.428 1.00 73.69 91 ILE A O 1
ATOM 733 N N . ASN A 1 92 ? 6.318 15.932 22.729 1.00 69.44 92 ASN A N 1
ATOM 734 C CA . ASN A 1 92 ? 6.884 15.745 24.068 1.00 69.44 92 ASN A CA 1
ATOM 735 C C . ASN A 1 92 ? 7.002 17.055 24.863 1.00 69.44 92 ASN A C 1
ATOM 737 O O . ASN A 1 92 ? 6.725 17.072 26.061 1.00 69.44 92 ASN A O 1
ATOM 741 N N . GLU A 1 93 ? 7.378 18.162 24.227 1.00 67.81 93 GLU A N 1
ATOM 742 C CA . GLU A 1 93 ? 7.414 19.495 24.837 1.00 67.81 93 GLU A CA 1
ATOM 743 C C . GLU A 1 93 ? 6.003 19.980 25.161 1.00 67.81 93 GLU A C 1
ATOM 745 O O . GLU A 1 93 ? 5.754 20.472 26.260 1.00 67.81 93 GLU A O 1
ATOM 750 N N . ARG A 1 94 ? 5.038 19.759 24.261 1.00 58.72 94 ARG A N 1
ATOM 751 C CA . ARG A 1 94 ? 3.642 20.127 24.503 1.00 58.72 94 ARG A CA 1
ATOM 752 C C . ARG A 1 94 ? 3.006 19.251 25.580 1.00 58.72 94 ARG A C 1
ATOM 754 O O . ARG A 1 94 ? 2.258 19.782 26.385 1.00 58.72 94 ARG A O 1
ATOM 761 N N . GLN A 1 95 ? 3.326 17.956 25.670 1.00 59.72 95 GLN A N 1
ATOM 762 C CA . GLN A 1 95 ? 2.910 17.109 26.802 1.00 59.72 95 GLN A CA 1
ATOM 763 C C . GLN A 1 95 ? 3.491 17.606 28.134 1.00 59.72 95 GLN A C 1
ATOM 765 O O . GLN A 1 95 ? 2.783 17.621 29.137 1.00 59.72 95 GLN A O 1
ATOM 770 N N . GLN A 1 96 ? 4.735 18.092 28.141 1.00 57.50 96 GLN A N 1
ATOM 771 C CA . GLN A 1 96 ? 5.338 18.715 29.324 1.00 57.50 96 GLN A CA 1
ATOM 772 C C . GLN A 1 96 ? 4.728 20.093 29.656 1.00 57.50 96 GLN A C 1
ATOM 774 O O . GLN A 1 96 ? 4.628 20.446 30.831 1.00 57.50 96 GLN A O 1
ATOM 779 N N . GLN A 1 97 ? 4.254 20.849 28.658 1.00 51.72 97 GLN A N 1
ATOM 780 C CA . GLN A 1 97 ? 3.567 22.140 28.836 1.00 51.72 97 GLN A CA 1
ATOM 781 C C . GLN A 1 97 ? 2.056 22.018 29.123 1.00 51.72 97 GLN A C 1
ATOM 783 O O . GLN A 1 97 ? 1.491 22.900 29.767 1.00 51.72 97 GLN A O 1
ATOM 788 N N . PHE A 1 98 ? 1.401 20.911 28.749 1.00 47.72 98 PHE A N 1
ATOM 789 C CA . PHE A 1 98 ? 0.020 20.573 29.143 1.00 47.72 98 PHE A CA 1
ATOM 790 C C . PHE A 1 98 ? -0.120 20.334 30.652 1.00 47.72 98 PHE A C 1
ATOM 792 O O . PHE A 1 98 ? -1.224 20.400 31.185 1.00 47.72 98 PHE A O 1
ATOM 799 N N . HIS A 1 99 ? 0.993 20.108 31.356 1.00 49.75 99 HIS A N 1
ATOM 800 C CA . HIS A 1 99 ? 1.022 20.134 32.815 1.00 49.75 99 HIS A CA 1
ATOM 801 C C . HIS A 1 99 ? 1.074 21.554 33.404 1.00 49.75 99 HIS A C 1
ATOM 803 O O . HIS A 1 99 ? 0.984 21.682 34.622 1.00 49.75 99 HIS A O 1
ATOM 809 N N . GLN A 1 100 ? 1.219 22.612 32.591 1.00 49.16 100 GLN A N 1
ATOM 810 C CA . GLN A 1 100 ? 1.475 23.966 33.096 1.00 49.16 100 GLN A CA 1
ATOM 811 C C . GLN A 1 100 ? 0.539 25.076 32.611 1.00 49.16 100 GLN A C 1
ATOM 813 O O . GLN A 1 100 ? 0.423 26.059 33.341 1.00 49.16 100 GLN A O 1
ATOM 818 N N . SER A 1 101 ? -0.151 25.011 31.466 1.00 40.72 101 SER A N 1
ATOM 819 C CA . SER A 1 101 ? -1.029 26.138 31.087 1.00 40.72 101 SER A CA 1
ATOM 820 C C . SER A 1 101 ? -2.196 25.761 30.180 1.00 40.72 101 SER A C 1
ATOM 822 O O . SER A 1 101 ? -2.035 25.394 29.020 1.00 40.72 101 SER A O 1
ATOM 824 N N . ASP A 1 102 ? -3.382 25.912 30.753 1.00 44.62 102 ASP A N 1
ATOM 825 C CA . ASP A 1 102 ? -4.681 25.966 30.101 1.00 44.62 102 ASP A CA 1
ATOM 826 C C . ASP A 1 102 ? -4.812 27.290 29.314 1.00 44.62 102 ASP A C 1
ATOM 828 O O . ASP A 1 102 ? -4.434 28.341 29.833 1.00 44.62 102 ASP A O 1
ATOM 832 N N . SER A 1 103 ? -5.422 27.249 28.122 1.00 48.75 103 SER A N 1
ATOM 833 C CA . SER A 1 103 ? -5.942 28.378 27.306 1.00 48.75 103 SER A CA 1
ATOM 834 C C . SER A 1 103 ? -5.195 28.836 26.029 1.00 48.75 103 SER A C 1
ATOM 836 O O . SER A 1 103 ? -4.008 29.137 26.028 1.00 48.75 103 SER A O 1
ATOM 838 N N . GLN A 1 104 ? -6.027 29.070 24.992 1.00 47.91 104 GLN A N 1
ATOM 839 C CA . GLN A 1 104 ? -5.876 29.928 23.787 1.00 47.91 104 GLN A CA 1
ATOM 840 C C . GLN A 1 104 ? -5.502 29.220 22.459 1.00 47.91 104 GLN A C 1
ATOM 842 O O . GLN A 1 104 ? -4.370 29.238 21.994 1.00 47.91 104 GLN A O 1
ATOM 847 N N . LEU A 1 105 ? -6.399 28.446 21.832 1.00 54.94 105 LEU A N 1
ATOM 848 C CA . LEU A 1 105 ? -7.588 28.803 21.012 1.00 54.94 105 LEU A CA 1
ATOM 849 C C . LEU A 1 105 ? -7.342 29.306 19.563 1.00 54.94 105 LEU A C 1
ATOM 851 O O . LEU A 1 105 ? -8.293 29.377 18.797 1.00 54.94 105 LEU A O 1
ATOM 855 N N . GLY A 1 106 ? -6.104 29.549 19.116 1.00 50.31 106 GLY A N 1
ATOM 856 C CA . GLY A 1 106 ? -5.853 30.020 17.731 1.00 50.31 106 GLY A CA 1
ATOM 857 C C . GLY A 1 106 ? -5.327 28.968 16.743 1.00 50.31 106 GLY A C 1
ATOM 858 O O . GLY A 1 106 ? -5.710 28.949 15.579 1.00 50.31 106 GLY A O 1
ATOM 859 N N . SER A 1 107 ? -4.470 28.057 17.215 1.00 48.09 107 SER A N 1
ATOM 860 C CA . SER A 1 107 ? -3.789 27.029 16.398 1.00 48.09 107 SER A CA 1
ATOM 861 C C . SER A 1 107 ? -4.313 25.616 16.697 1.00 48.09 107 SER A C 1
ATOM 863 O O . SER A 1 107 ? -3.609 24.610 16.597 1.00 48.09 107 SER A O 1
ATOM 865 N N . LEU A 1 108 ? -5.569 25.551 17.152 1.00 51.84 108 LEU A N 1
ATOM 866 C CA . LEU A 1 108 ? -6.250 24.306 17.475 1.00 51.84 108 LEU A CA 1
ATOM 867 C C . LEU A 1 108 ? -6.858 23.666 16.227 1.00 51.84 108 LEU A C 1
ATOM 869 O O . LEU A 1 108 ? -6.685 22.479 16.110 1.00 51.84 108 LEU A O 1
ATOM 873 N N . SER A 1 109 ? -7.461 24.359 15.254 1.00 50.44 109 SER A N 1
ATOM 874 C CA . SER A 1 109 ? -8.311 23.680 14.243 1.00 50.44 109 SER A CA 1
ATOM 875 C C . SER A 1 109 ? -7.637 22.535 13.469 1.00 50.44 109 SER A C 1
ATOM 877 O O . SER A 1 109 ? -8.096 21.412 13.571 1.00 50.44 109 SER A O 1
ATOM 879 N N . LEU A 1 110 ? -6.511 22.748 12.778 1.00 49.69 110 LEU A N 1
ATOM 880 C CA . LEU A 1 110 ? -5.902 21.687 11.952 1.00 49.69 110 LEU A CA 1
ATOM 881 C C . LEU A 1 110 ? -5.283 20.560 12.792 1.00 49.69 110 LEU A C 1
ATOM 883 O O . LEU A 1 110 ? -5.442 19.386 12.482 1.00 49.69 110 LEU A O 1
ATOM 887 N N . ILE A 1 111 ? -4.606 20.897 13.892 1.00 51.91 111 ILE A N 1
ATOM 888 C CA . ILE A 1 111 ? -4.027 19.894 14.797 1.00 51.91 111 ILE A CA 1
ATOM 889 C C . ILE A 1 111 ? -5.135 19.189 15.584 1.00 51.91 111 ILE A C 1
ATOM 891 O O . ILE A 1 111 ? -5.008 18.006 15.857 1.00 51.91 111 ILE A O 1
ATOM 895 N N . ASN A 1 112 ? -6.221 19.873 15.921 1.00 52.03 112 ASN A N 1
ATOM 896 C CA . ASN A 1 112 ? -7.398 19.319 16.573 1.00 52.03 112 ASN A CA 1
ATOM 897 C C . ASN A 1 112 ? -8.220 18.488 15.597 1.00 52.03 112 ASN A C 1
ATOM 899 O O . ASN A 1 112 ? -8.800 17.537 16.065 1.00 52.03 112 ASN A O 1
ATOM 903 N N . ASP A 1 113 ? -8.222 18.739 14.289 1.00 53.47 113 ASP A N 1
ATOM 904 C CA . ASP A 1 113 ? -8.885 17.865 13.314 1.00 53.47 113 ASP A CA 1
ATOM 905 C C . ASP A 1 113 ? -8.107 16.552 13.148 1.00 53.47 113 ASP A C 1
ATOM 907 O O . ASP A 1 113 ? -8.694 15.477 13.252 1.00 53.47 113 ASP A O 1
ATOM 911 N N . TYR A 1 114 ? -6.773 16.604 13.029 1.00 56.19 114 TYR A N 1
ATOM 912 C CA . TYR A 1 114 ? -5.941 15.391 12.999 1.00 56.19 114 TYR A CA 1
ATOM 913 C C . TYR A 1 114 ? -5.919 14.658 14.349 1.00 56.19 114 TYR A C 1
ATOM 915 O O . TYR A 1 114 ? -6.108 13.448 14.392 1.00 56.19 114 TYR A O 1
ATOM 923 N N . ASN A 1 115 ? -5.784 15.370 15.473 1.00 58.12 115 ASN A N 1
ATOM 924 C CA . ASN A 1 115 ? -5.878 14.754 16.800 1.00 58.12 115 ASN A CA 1
ATOM 925 C C . ASN A 1 115 ? -7.315 14.342 17.143 1.00 58.12 115 ASN A C 1
ATOM 927 O O . ASN A 1 115 ? -7.485 13.407 17.911 1.00 58.12 115 ASN A O 1
ATOM 931 N N . SER A 1 116 ? -8.358 14.987 16.617 1.00 63.38 116 SER A N 1
ATOM 932 C CA . SER A 1 116 ? -9.753 14.559 16.798 1.00 63.38 116 SER A CA 1
ATOM 933 C C . SER A 1 116 ? -10.000 13.295 16.001 1.00 63.38 116 SER A C 1
ATOM 935 O O . SER A 1 116 ? -10.533 12.354 16.575 1.00 63.38 116 SER A O 1
ATOM 937 N N . SER A 1 117 ? -9.523 13.229 14.755 1.00 73.50 117 SER A N 1
ATOM 938 C CA . SER A 1 117 ? -9.556 12.025 13.924 1.00 73.50 117 SER A CA 1
ATOM 939 C C . SER A 1 117 ? -8.791 10.873 14.583 1.00 73.50 117 SER A C 1
ATOM 941 O O . SER A 1 117 ? -9.351 9.798 14.765 1.00 73.50 117 SER A O 1
ATOM 943 N N . ASP A 1 118 ? -7.560 11.088 15.057 1.00 81.25 118 ASP A N 1
ATOM 944 C CA . ASP A 1 118 ? -6.784 10.052 15.756 1.00 81.25 118 ASP A CA 1
ATOM 945 C C . ASP A 1 118 ? -7.422 9.656 17.099 1.00 81.25 118 ASP A C 1
ATOM 947 O O . ASP A 1 118 ? -7.435 8.483 17.483 1.00 81.25 118 ASP A O 1
ATOM 951 N N . ARG A 1 119 ? -8.014 10.610 17.831 1.00 79.25 119 ARG A N 1
ATOM 952 C CA . ARG A 1 119 ? -8.750 10.327 19.075 1.00 79.25 119 ARG A CA 1
ATOM 953 C C . ARG A 1 119 ? -10.081 9.632 18.822 1.00 79.25 119 ARG A C 1
ATOM 955 O O . ARG A 1 119 ? -10.535 8.880 19.685 1.00 79.25 119 ARG A O 1
ATOM 962 N N . GLU A 1 120 ? -10.742 9.897 17.708 1.00 82.88 120 GLU A N 1
ATOM 963 C CA . GLU A 1 120 ? -11.967 9.231 17.276 1.00 82.88 120 GLU A CA 1
ATOM 964 C C . GLU A 1 120 ? -11.665 7.814 16.809 1.00 82.88 120 GLU A C 1
ATOM 966 O O . GLU A 1 120 ? -12.249 6.877 17.344 1.00 82.88 120 GLU A O 1
ATOM 971 N N . MET A 1 121 ? -10.637 7.635 15.984 1.00 91.94 121 MET A N 1
ATOM 972 C CA . MET A 1 121 ? -10.115 6.330 15.591 1.00 91.94 121 MET A CA 1
ATOM 973 C C . MET A 1 121 ? -9.693 5.500 16.811 1.00 91.94 121 MET A C 1
ATOM 975 O O . MET A 1 121 ? -9.996 4.312 16.901 1.00 91.94 121 MET A O 1
ATOM 979 N N . LEU A 1 122 ? -9.056 6.111 17.818 1.00 90.00 122 LEU A N 1
ATOM 980 C CA . LEU A 1 122 ? -8.715 5.420 19.064 1.00 90.00 122 LEU A CA 1
ATOM 981 C C . LEU A 1 122 ? -9.957 5.066 19.902 1.00 90.00 122 LEU A C 1
ATOM 983 O O . LEU A 1 122 ? -9.980 4.012 20.547 1.00 90.00 122 LEU A O 1
ATOM 987 N N . ARG A 1 123 ? -10.985 5.926 19.926 1.00 91.75 123 ARG A N 1
ATOM 988 C CA . ARG A 1 123 ? -12.275 5.635 20.578 1.00 91.75 123 ARG A CA 1
ATOM 989 C C . ARG A 1 123 ? -12.984 4.476 19.881 1.00 91.75 123 ARG A C 1
ATOM 991 O O . ARG A 1 123 ? -13.401 3.543 20.566 1.00 91.75 123 ARG A O 1
ATOM 998 N N . GLU A 1 124 ? -13.037 4.492 18.556 1.00 89.88 124 GLU A N 1
ATOM 999 C CA . GLU A 1 124 ? -13.611 3.432 17.732 1.00 89.88 124 GLU A CA 1
ATOM 1000 C C . GLU A 1 124 ? -12.849 2.117 17.923 1.00 89.88 124 GLU A C 1
ATOM 1002 O O . GLU A 1 124 ? -13.446 1.096 18.254 1.00 89.88 124 GLU A O 1
ATOM 1007 N N . ALA A 1 125 ? -11.515 2.136 17.858 1.00 94.69 125 ALA A N 1
ATOM 1008 C CA . ALA A 1 125 ? -10.689 0.955 18.093 1.00 94.69 125 ALA A CA 1
ATOM 1009 C C . ALA A 1 125 ? -10.923 0.348 19.489 1.00 94.69 125 ALA A C 1
ATOM 1011 O O . ALA A 1 125 ? -10.969 -0.877 19.644 1.00 94.69 125 ALA A O 1
ATOM 1012 N N . LYS A 1 126 ? -11.110 1.181 20.523 1.00 95.62 126 LYS A N 1
ATOM 1013 C CA . LYS A 1 126 ? -11.488 0.717 21.869 1.00 95.62 126 LYS A CA 1
ATOM 1014 C C . LYS A 1 126 ? -12.901 0.130 21.895 1.00 95.62 126 LYS A C 1
ATOM 1016 O O . LYS A 1 126 ? -13.101 -0.924 22.501 1.00 95.62 126 LYS A O 1
ATOM 1021 N N . GLN A 1 127 ? -13.863 0.766 21.231 1.00 96.06 127 GLN A N 1
ATOM 1022 C CA . GLN A 1 127 ? -15.240 0.281 21.136 1.00 96.06 127 GLN A CA 1
ATOM 1023 C C . GLN A 1 127 ? -15.316 -1.066 20.407 1.00 96.06 127 GLN A C 1
ATOM 1025 O O . GLN A 1 127 ? -15.987 -1.982 20.886 1.00 96.06 127 GLN A O 1
ATOM 1030 N N . LEU A 1 128 ? -14.569 -1.226 19.314 1.00 97.50 128 LEU A N 1
ATOM 1031 C CA . LEU A 1 128 ? -14.456 -2.473 18.563 1.00 97.50 128 LEU A CA 1
ATOM 1032 C C . LEU A 1 128 ? -13.839 -3.587 19.410 1.00 97.50 128 LEU A C 1
ATOM 1034 O O . LEU A 1 128 ? -14.373 -4.695 19.438 1.00 97.50 128 LEU A O 1
ATOM 1038 N N . ARG A 1 129 ? -12.770 -3.301 20.167 1.00 97.38 129 ARG A N 1
ATOM 1039 C CA . ARG A 1 129 ? -12.189 -4.269 21.117 1.00 97.38 129 ARG A CA 1
ATOM 1040 C C . ARG A 1 129 ? -13.200 -4.696 22.178 1.00 97.38 129 ARG A C 1
ATOM 1042 O O . ARG A 1 129 ? -13.331 -5.886 22.441 1.00 97.38 129 ARG A O 1
ATOM 1049 N N . HIS A 1 130 ? -13.953 -3.755 22.746 1.00 97.44 130 HIS A N 1
ATOM 1050 C CA . HIS A 1 130 ? -14.992 -4.066 23.732 1.00 97.44 130 HIS A CA 1
ATOM 1051 C C . HIS A 1 130 ? -16.120 -4.916 23.144 1.00 97.44 130 HIS A C 1
ATOM 1053 O O . HIS A 1 130 ? -16.556 -5.892 23.756 1.00 97.44 130 HIS A O 1
ATOM 1059 N N . HIS A 1 131 ? -16.590 -4.570 21.944 1.00 98.00 131 HIS A N 1
ATOM 1060 C CA . HIS A 1 131 ? -17.625 -5.337 21.262 1.00 98.00 131 HIS A CA 1
ATOM 1061 C C . HIS A 1 131 ? -17.142 -6.752 20.930 1.00 98.00 131 HIS A C 1
ATOM 1063 O O . HIS A 1 131 ? -17.873 -7.711 21.174 1.00 98.00 131 HIS A O 1
ATOM 1069 N N . LYS A 1 132 ? -15.890 -6.892 20.481 1.00 97.94 132 LYS A N 1
ATOM 1070 C CA . LYS A 1 132 ? -15.240 -8.188 20.279 1.00 97.94 132 LYS A CA 1
ATOM 1071 C C . LYS A 1 132 ? -15.235 -9.018 21.565 1.00 97.94 132 LYS A C 1
ATOM 1073 O O . LYS A 1 132 ? -15.748 -10.130 21.541 1.00 97.94 132 LYS A O 1
ATOM 1078 N N . THR A 1 133 ? -14.777 -8.472 22.693 1.00 97.25 133 THR A N 1
ATOM 1079 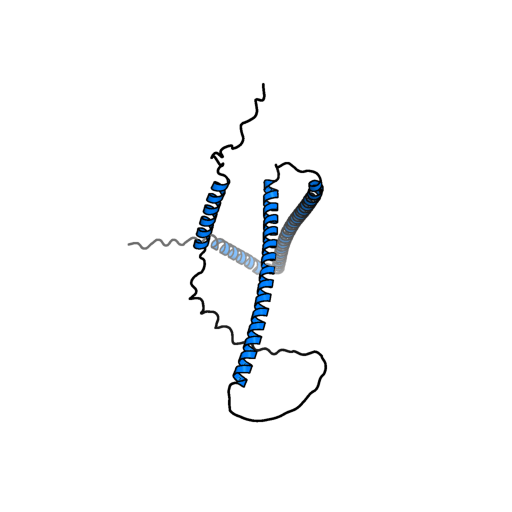C CA . THR A 1 133 ? -14.787 -9.190 23.983 1.00 97.25 133 THR A CA 1
ATOM 1080 C C . THR A 1 133 ? -16.199 -9.629 24.386 1.00 97.25 133 THR A C 1
ATOM 1082 O O . THR A 1 133 ? -16.402 -10.750 24.851 1.00 97.25 133 THR A O 1
ATOM 1085 N N . LYS A 1 134 ? -17.208 -8.772 24.176 1.00 97.81 134 LYS A N 1
ATOM 1086 C CA . LYS A 1 134 ? -18.615 -9.120 24.436 1.00 97.81 134 LYS A CA 1
ATOM 1087 C C . LYS A 1 134 ? -19.110 -10.254 23.540 1.00 97.81 134 LYS A C 1
ATOM 1089 O O . LYS A 1 134 ? -19.823 -11.135 24.019 1.00 97.81 134 LYS A O 1
ATOM 1094 N N . LEU A 1 135 ? -18.763 -10.232 22.254 1.00 98.38 135 LEU A N 1
ATOM 1095 C CA . LEU A 1 135 ? -19.116 -11.291 21.309 1.00 98.38 135 LEU A CA 1
ATOM 1096 C C . LEU A 1 135 ? -18.429 -12.607 21.670 1.00 98.38 135 LEU A C 1
ATOM 1098 O O . LEU A 1 135 ? -19.098 -13.632 21.709 1.00 98.38 135 LEU A O 1
ATOM 1102 N N . GLU A 1 136 ? -17.146 -12.577 22.024 1.00 97.75 136 GLU A N 1
ATOM 1103 C CA . GLU A 1 136 ? -16.396 -13.752 22.479 1.00 97.75 136 GLU A CA 1
ATOM 1104 C C . GLU A 1 136 ? -17.006 -14.359 23.751 1.00 97.75 136 GLU A C 1
ATOM 1106 O O . GLU A 1 136 ? -17.188 -15.573 23.839 1.00 97.75 136 GLU A O 1
ATOM 1111 N N . GLN A 1 137 ? -17.410 -13.529 24.719 1.00 98.25 137 GLN A N 1
ATOM 1112 C CA . GLN A 1 137 ? -18.098 -14.007 25.920 1.00 98.25 137 GLN A CA 1
ATOM 1113 C C . GLN A 1 137 ? -19.451 -14.649 25.584 1.00 98.25 137 GLN A C 1
ATOM 1115 O O . GLN A 1 137 ? -19.775 -15.714 26.110 1.00 98.25 137 GLN A O 1
ATOM 1120 N N . ARG A 1 138 ? -20.241 -14.023 24.702 1.00 98.12 138 ARG A N 1
ATOM 1121 C CA . ARG A 1 138 ? -21.521 -14.584 24.240 1.00 98.12 138 ARG A CA 1
ATOM 1122 C C . ARG A 1 138 ? -21.317 -15.902 23.496 1.00 98.12 138 ARG A C 1
ATOM 1124 O O . ARG A 1 138 ? -22.046 -16.851 23.766 1.00 98.12 138 ARG A O 1
ATOM 1131 N N . MET A 1 139 ? -20.313 -15.979 22.624 1.00 98.00 139 MET A N 1
ATOM 1132 C CA . MET A 1 139 ? -19.935 -17.196 21.903 1.00 98.00 139 MET A CA 1
ATOM 1133 C C . MET A 1 139 ? -19.591 -18.322 22.883 1.00 98.00 139 MET A C 1
ATOM 1135 O O . MET A 1 139 ? -20.148 -19.408 22.772 1.00 98.00 139 MET A O 1
ATOM 1139 N N . LYS A 1 140 ? -18.792 -18.036 23.918 1.00 98.12 140 LYS A N 1
ATOM 1140 C CA . LYS A 1 140 ? -18.447 -19.007 24.967 1.00 98.12 140 LYS A CA 1
ATOM 1141 C C . LYS A 1 140 ? -19.670 -19.518 25.739 1.00 98.12 140 LYS A C 1
ATOM 1143 O O . LYS A 1 140 ? -19.751 -20.704 26.048 1.00 98.12 140 LYS A O 1
ATOM 1148 N N . ILE A 1 141 ? -20.624 -18.639 26.058 1.00 98.06 141 ILE A N 1
ATOM 1149 C CA . ILE A 1 141 ? -21.882 -19.042 26.709 1.00 98.06 141 ILE A CA 1
ATOM 1150 C C . ILE A 1 141 ? -22.683 -19.967 25.785 1.00 98.06 141 ILE A C 1
ATOM 1152 O O . ILE A 1 141 ? -23.165 -21.009 26.226 1.00 98.06 141 ILE A O 1
ATOM 1156 N N . LEU A 1 142 ? -22.796 -19.616 24.502 1.00 98.56 142 LEU A N 1
ATOM 1157 C CA . LEU A 1 142 ? -23.509 -20.427 23.514 1.00 98.56 142 LEU A CA 1
ATOM 1158 C C . LEU A 1 142 ? -22.855 -21.798 23.302 1.00 98.56 142 LEU A C 1
ATOM 1160 O O . LEU A 1 142 ? -23.566 -22.797 23.220 1.00 98.56 142 LEU A O 1
ATOM 1164 N N . GLU A 1 143 ? -21.525 -21.873 23.261 1.00 98.25 143 GLU A N 1
ATOM 1165 C CA . GLU A 1 143 ? -20.788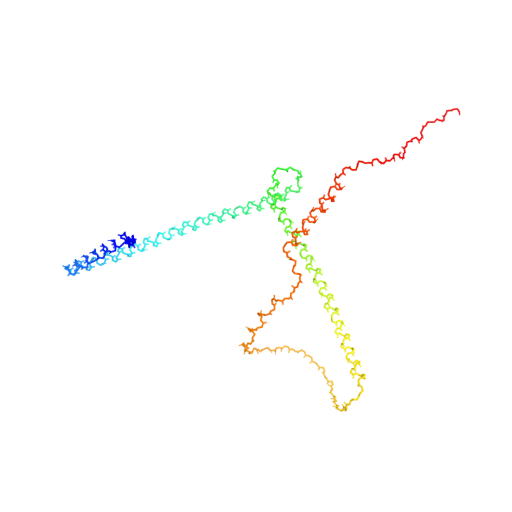 -23.140 23.183 1.00 98.25 143 GLU A CA 1
ATOM 1166 C C . GLU A 1 143 ? -21.084 -24.047 24.383 1.00 98.25 143 GLU A C 1
ATOM 1168 O O . GLU A 1 143 ? -21.361 -25.236 24.211 1.00 98.25 143 GLU A O 1
ATOM 1173 N N . GLU A 1 144 ? -21.093 -23.493 25.597 1.00 98.25 144 GLU A N 1
ATOM 1174 C CA . GLU A 1 144 ? -21.423 -24.258 26.801 1.00 98.25 144 GLU A CA 1
ATOM 1175 C C . GLU A 1 144 ? -22.891 -24.712 26.797 1.00 98.25 144 GLU A C 1
ATOM 1177 O O . GLU A 1 144 ? -23.180 -25.867 27.111 1.00 98.25 144 GLU A O 1
ATOM 1182 N N . HIS A 1 145 ? -23.823 -23.853 26.374 1.00 98.38 145 HIS A N 1
ATOM 1183 C CA . HIS A 1 145 ? -25.230 -24.232 26.215 1.00 98.38 145 HIS A CA 1
ATOM 1184 C C . HIS A 1 145 ? -25.395 -25.370 25.198 1.00 98.38 145 HIS A C 1
ATOM 1186 O O . HIS A 1 145 ? -26.080 -26.352 25.484 1.00 98.38 145 HIS A O 1
ATOM 1192 N N . ASN A 1 146 ? -24.726 -25.295 24.044 1.00 97.94 146 ASN A N 1
ATOM 1193 C CA . ASN A 1 146 ? -24.735 -26.368 23.048 1.00 97.94 146 ASN A CA 1
ATOM 1194 C C . ASN A 1 146 ? -24.180 -27.673 23.625 1.00 97.94 146 ASN A C 1
ATOM 1196 O O . ASN A 1 146 ? -24.804 -28.724 23.486 1.00 97.94 146 ASN A O 1
ATOM 1200 N N . LYS A 1 147 ? -23.072 -27.614 24.367 1.00 98.38 147 LYS A N 1
ATOM 1201 C CA . LYS A 1 147 ? -22.497 -28.783 25.046 1.00 98.38 147 LYS A CA 1
ATOM 1202 C C . LYS A 1 147 ? -23.462 -29.401 26.065 1.00 98.38 147 LYS A C 1
ATOM 1204 O O . LYS A 1 147 ? -23.541 -30.629 26.193 1.00 98.38 147 LYS A O 1
ATOM 1209 N N . GLN A 1 148 ? -24.219 -28.575 26.787 1.00 98.25 148 GLN A N 1
ATOM 1210 C CA . GLN A 1 148 ? -25.266 -29.041 27.698 1.00 98.25 148 GLN A CA 1
ATOM 1211 C C . GLN A 1 148 ? -26.425 -29.699 26.942 1.00 98.25 148 GLN A C 1
ATOM 1213 O O . GLN A 1 148 ? -26.849 -30.792 27.329 1.00 98.25 148 GLN A O 1
ATOM 1218 N N . LEU A 1 149 ? -26.889 -29.099 25.843 1.00 98.25 149 LEU A N 1
ATOM 1219 C CA . LEU A 1 149 ? -27.922 -29.674 24.976 1.00 98.25 149 LEU A CA 1
ATOM 1220 C C . LEU A 1 149 ? -27.480 -31.018 24.386 1.00 98.25 149 LEU A C 1
ATOM 1222 O O . LEU A 1 149 ? -28.234 -31.988 24.428 1.00 98.25 149 LEU A O 1
ATOM 1226 N N . GLU A 1 150 ? -26.235 -31.139 23.931 1.00 97.38 150 GLU A N 1
ATOM 1227 C CA . GLU A 1 150 ? -25.668 -32.406 23.462 1.00 97.38 150 GLU A CA 1
ATOM 1228 C C . GLU A 1 150 ? -25.635 -33.473 24.561 1.00 97.38 150 GLU A C 1
ATOM 1230 O O . GLU A 1 150 ? -25.878 -34.656 24.302 1.00 97.38 150 GLU A O 1
ATOM 1235 N N . LYS A 1 151 ? -25.322 -33.082 25.803 1.00 96.81 151 LYS A N 1
ATOM 1236 C CA . LYS A 1 151 ? -25.357 -33.992 26.954 1.00 96.81 151 LYS A CA 1
ATOM 1237 C C . LYS A 1 151 ? -26.784 -34.466 27.235 1.00 96.81 151 LYS A C 1
ATOM 1239 O O . LYS A 1 151 ? -26.984 -35.660 27.462 1.00 96.81 151 LYS A O 1
ATOM 1244 N N . GLN A 1 152 ? -27.763 -33.562 27.199 1.00 97.44 152 GLN A N 1
ATOM 1245 C CA . GLN A 1 152 ? -29.177 -33.907 27.367 1.00 97.44 152 GLN A CA 1
ATOM 1246 C C . GLN A 1 152 ? -29.656 -34.840 26.252 1.00 97.44 152 GLN A C 1
ATOM 1248 O O . GLN A 1 152 ? -30.224 -35.890 26.541 1.00 97.44 152 GLN A O 1
ATOM 1253 N N . LEU A 1 153 ? -29.338 -34.525 24.996 1.00 96.69 153 LEU A N 1
ATOM 1254 C CA . LEU A 1 153 ? -29.697 -35.343 23.842 1.00 96.69 153 LEU A CA 1
ATOM 1255 C C . LEU A 1 153 ? -29.121 -36.759 23.947 1.00 96.69 153 LEU A C 1
ATOM 1257 O O . LEU A 1 153 ? -29.831 -37.734 23.706 1.00 96.69 153 LEU A O 1
ATOM 1261 N N . ARG A 1 154 ? -27.849 -36.893 24.346 1.00 96.00 154 ARG A N 1
ATOM 1262 C CA . ARG A 1 154 ? -27.225 -38.203 24.589 1.00 96.00 154 ARG A CA 1
ATOM 1263 C C . ARG A 1 154 ? -27.962 -38.994 25.668 1.00 96.00 154 ARG A C 1
ATOM 1265 O O . ARG A 1 154 ? -28.221 -40.177 25.463 1.00 96.00 154 ARG A O 1
ATOM 1272 N N . LYS A 1 155 ? -28.343 -38.354 26.778 1.00 95.38 155 LYS A N 1
ATOM 1273 C CA . LYS A 1 155 ? -29.118 -38.998 27.850 1.00 95.38 155 LYS A CA 1
ATOM 1274 C C . LYS A 1 155 ? -30.496 -39.455 27.359 1.00 95.38 155 LYS A C 1
ATOM 1276 O O . LYS A 1 155 ? -30.876 -40.591 27.622 1.00 95.38 155 LYS A O 1
ATOM 1281 N N . SER A 1 156 ? -31.218 -38.618 26.615 1.00 94.75 156 SER A N 1
ATOM 1282 C CA . SER A 1 156 ? -32.526 -38.985 26.054 1.00 94.75 156 SER A CA 1
ATOM 1283 C C . SER A 1 156 ? -32.417 -40.156 25.079 1.00 94.75 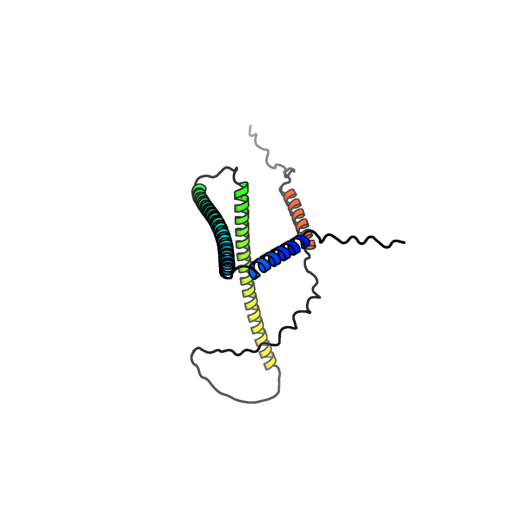156 SER A C 1
ATOM 1285 O O . SER A 1 156 ? -33.203 -41.093 25.164 1.00 94.75 156 SER A O 1
ATOM 1287 N N . LYS A 1 157 ? -31.395 -40.169 24.213 1.00 93.31 157 LYS A N 1
ATOM 1288 C CA . LYS A 1 157 ? -31.116 -41.313 23.329 1.00 93.31 157 LYS A CA 1
ATOM 1289 C C . LYS A 1 157 ? -30.831 -42.601 24.109 1.00 93.31 157 LYS A C 1
ATOM 1291 O O . LYS A 1 157 ? -31.313 -43.653 23.710 1.00 93.31 157 LYS A O 1
ATOM 1296 N N . GLN A 1 158 ? -30.087 -42.531 25.216 1.00 89.81 158 GLN A N 1
ATOM 1297 C CA . GLN A 1 158 ? -29.835 -43.695 26.079 1.00 89.81 158 GLN A CA 1
ATOM 1298 C C . GLN A 1 158 ? -31.115 -44.228 26.732 1.00 89.81 158 GLN A C 1
ATOM 1300 O O . GLN A 1 158 ? -31.288 -45.440 26.816 1.00 89.81 158 GLN A O 1
ATOM 1305 N N . LEU A 1 159 ? -32.008 -43.342 27.187 1.00 89.81 159 LEU A N 1
ATOM 1306 C CA . LEU A 1 159 ? -33.296 -43.742 27.760 1.00 89.81 159 LEU A CA 1
ATOM 1307 C C . LEU A 1 159 ? -34.201 -44.380 26.703 1.00 89.81 159 LEU A C 1
ATOM 1309 O O . LEU A 1 159 ? -34.703 -45.471 26.938 1.00 89.81 159 LEU A O 1
ATOM 1313 N N . LEU A 1 160 ? -34.306 -43.783 25.513 1.00 85.31 160 LEU A N 1
ATOM 1314 C CA . LEU A 1 160 ? -35.066 -44.359 24.399 1.00 85.31 160 LEU A CA 1
ATOM 1315 C C . LEU A 1 160 ? -34.517 -45.726 23.962 1.00 85.31 160 LEU A C 1
ATOM 1317 O O . LEU A 1 160 ? -35.293 -46.644 23.730 1.00 85.31 160 LEU A O 1
ATOM 1321 N N . PHE A 1 161 ? -33.191 -45.894 23.905 1.00 75.38 161 PHE A N 1
ATOM 1322 C CA . PHE A 1 161 ? -32.562 -47.185 23.589 1.00 75.38 161 PHE A CA 1
ATOM 1323 C C . PHE A 1 161 ? -32.801 -48.244 24.678 1.00 75.38 161 PHE A C 1
ATOM 1325 O O . PHE A 1 161 ? -32.871 -49.437 24.394 1.00 75.38 161 PHE A O 1
ATOM 1332 N N . ARG A 1 162 ? -32.941 -47.816 25.937 1.00 64.06 162 ARG A N 1
ATOM 1333 C CA . ARG A 1 162 ? -33.289 -48.689 27.065 1.00 64.06 162 ARG A CA 1
ATOM 1334 C C . ARG A 1 162 ? -34.786 -49.030 27.103 1.00 64.06 162 ARG A C 1
ATOM 1336 O O . ARG A 1 162 ? -35.142 -50.071 27.646 1.00 64.06 162 ARG A O 1
ATOM 1343 N N . GLU A 1 163 ? -35.641 -48.173 26.548 1.00 58.72 163 GLU A N 1
ATOM 1344 C CA . GLU A 1 163 ? -37.102 -48.331 26.513 1.00 58.72 163 GLU A CA 1
ATOM 1345 C C . GLU A 1 163 ? -37.627 -49.010 25.242 1.00 58.72 163 GLU A C 1
ATOM 1347 O O . GLU A 1 163 ? -38.774 -49.443 25.241 1.00 58.72 163 GLU A O 1
ATOM 1352 N N . SER A 1 164 ? -36.818 -49.178 24.189 1.00 45.53 164 SER A N 1
ATOM 1353 C CA . SER A 1 164 ? -37.138 -50.081 23.076 1.00 45.53 164 SER A CA 1
ATOM 1354 C C . SER A 1 164 ? -37.016 -51.542 23.534 1.00 45.53 164 SER A C 1
ATOM 1356 O O . SER A 1 164 ? -35.892 -52.026 23.704 1.00 45.53 164 SER A O 1
ATOM 1358 N N . PRO A 1 165 ? -38.125 -52.281 23.745 1.00 48.34 165 PRO A N 1
ATOM 1359 C CA . PRO A 1 165 ? -38.050 -53.675 24.122 1.00 48.34 165 PRO A CA 1
ATOM 1360 C C . PRO A 1 165 ? -37.850 -54.538 22.872 1.00 48.34 165 PRO A C 1
ATOM 1362 O O . PRO A 1 165 ? -38.531 -54.380 21.862 1.00 48.34 165 PRO A O 1
ATOM 1365 N N . SER A 1 166 ? -36.977 -55.532 23.031 1.00 53.88 166 SER A N 1
ATOM 1366 C CA . SER A 1 166 ? -36.818 -56.741 22.213 1.00 53.88 166 SER A CA 1
ATOM 1367 C C . SER A 1 166 ? -36.188 -56.578 20.823 1.00 53.88 166 SER A C 1
ATOM 1369 O O . SER A 1 166 ? -36.809 -56.096 19.885 1.00 53.88 166 SER A O 1
ATOM 1371 N N . LEU A 1 167 ? -34.958 -57.077 20.652 1.00 47.84 167 LEU A N 1
ATOM 1372 C CA . LEU A 1 167 ? -34.667 -58.430 20.150 1.00 47.84 167 LEU A CA 1
ATOM 1373 C C . LEU A 1 167 ? -33.132 -58.577 19.957 1.00 47.84 167 LEU A C 1
ATOM 1375 O O . LEU A 1 167 ? -32.493 -57.663 19.454 1.00 47.84 167 LEU A O 1
ATOM 1379 N N . HIS A 1 168 ? -32.573 -59.738 20.328 1.00 40.41 168 HIS A N 1
ATOM 1380 C CA . HIS A 1 168 ? -31.171 -60.200 20.152 1.00 40.41 168 HIS A CA 1
ATOM 1381 C C . HIS A 1 168 ? -30.119 -59.859 21.233 1.00 40.41 168 HIS A C 1
ATOM 1383 O O . HIS A 1 168 ? -29.271 -58.987 21.103 1.00 40.41 168 HIS A O 1
ATOM 1389 N N . HIS A 1 169 ? -30.202 -60.628 22.322 1.00 42.97 169 HIS A N 1
ATOM 1390 C CA . HIS A 1 169 ? -29.174 -61.545 22.842 1.00 42.97 169 HIS A CA 1
ATOM 1391 C C . HIS A 1 169 ? -27.677 -61.392 22.470 1.00 42.97 169 HIS A C 1
ATOM 1393 O O . HIS A 1 169 ? -27.318 -61.469 21.301 1.00 42.97 169 HIS A O 1
ATOM 1399 N N . HIS A 1 170 ? -26.862 -61.485 23.544 1.00 39.56 170 HIS A N 1
ATOM 1400 C CA . HIS A 1 170 ? -25.552 -62.173 23.656 1.00 39.56 170 HIS A CA 1
ATOM 1401 C C . HIS A 1 170 ? -24.334 -61.464 23.028 1.00 39.56 170 HIS A C 1
ATOM 1403 O O . HIS A 1 170 ? -24.402 -61.002 21.905 1.00 39.56 170 HIS A O 1
ATOM 1409 N N . THR A 1 171 ? -23.155 -61.319 23.644 1.00 38.44 171 THR A N 1
ATOM 1410 C CA . THR A 1 171 ? -22.504 -61.984 24.790 1.00 38.44 171 THR A CA 1
ATOM 1411 C C . THR A 1 171 ? -21.165 -61.281 25.079 1.00 38.44 171 THR A C 1
ATOM 1413 O O . THR A 1 171 ? -20.459 -60.969 24.126 1.00 38.44 171 THR A O 1
ATOM 1416 N N . SER A 1 172 ? -20.799 -61.189 26.371 1.00 43.34 172 SER A N 1
ATOM 1417 C CA . SER A 1 172 ? -19.422 -61.283 26.924 1.00 43.34 172 SER A CA 1
ATOM 1418 C C . SER A 1 172 ? -18.409 -60.160 26.622 1.00 43.34 172 SER A C 1
ATOM 1420 O O . SER A 1 172 ? -18.419 -59.586 25.550 1.00 43.34 172 SER A O 1
ATOM 1422 N N . ASN A 1 173 ? -17.389 -59.830 27.420 1.00 43.81 173 ASN A N 1
ATOM 1423 C CA . ASN A 1 173 ? -16.945 -59.961 28.822 1.00 43.81 173 ASN A CA 1
ATOM 1424 C C . ASN A 1 173 ? -15.581 -59.208 28.874 1.00 43.81 173 ASN A C 1
ATOM 1426 O O . ASN A 1 173 ? -14.946 -59.093 27.829 1.00 43.81 173 ASN A O 1
ATOM 1430 N N . THR A 1 174 ? -15.089 -58.847 30.077 1.00 40.81 174 THR A N 1
ATOM 1431 C CA . THR A 1 174 ? -13.641 -58.659 30.414 1.00 40.81 174 THR A CA 1
ATOM 1432 C C . THR A 1 174 ? -12.957 -57.387 29.864 1.00 40.81 174 THR A C 1
ATOM 1434 O O . THR A 1 174 ? -13.164 -57.019 28.723 1.00 40.81 174 THR A O 1
ATOM 1437 N N . SER A 1 175 ? -12.063 -56.646 30.528 1.00 36.53 175 SER A N 1
ATOM 1438 C CA . SER A 1 175 ? -11.535 -56.532 31.897 1.00 36.53 175 SER A CA 1
ATOM 1439 C C . SER A 1 175 ? -10.676 -55.247 31.954 1.00 36.53 175 SER A C 1
ATOM 1441 O O . SER A 1 175 ? -10.309 -54.683 30.928 1.00 36.53 175 SER A O 1
ATOM 1443 N N . MET A 1 176 ? -10.363 -54.818 33.175 1.00 44.81 176 MET A N 1
ATOM 1444 C CA . MET A 1 176 ? -9.445 -53.744 33.589 1.00 44.81 176 MET A CA 1
ATOM 1445 C C . MET A 1 176 ? -8.073 -53.738 32.886 1.00 44.81 176 MET A C 1
ATOM 1447 O O . MET A 1 176 ? -7.525 -54.814 32.688 1.00 44.81 176 MET A O 1
ATOM 1451 N N . THR A 1 177 ? -7.482 -52.548 32.670 1.00 37.47 177 THR A N 1
ATOM 1452 C CA . THR A 1 177 ? -6.114 -52.172 33.124 1.00 37.47 177 THR A CA 1
ATOM 1453 C C . THR A 1 177 ? -5.806 -50.694 32.841 1.00 37.47 177 THR A C 1
ATOM 1455 O O . THR A 1 177 ? -6.088 -50.188 31.757 1.00 37.47 177 THR A O 1
ATOM 1458 N N . GLU A 1 178 ? -5.212 -50.017 33.827 1.00 39.62 178 GLU A N 1
ATOM 1459 C CA . GLU A 1 178 ? -4.623 -48.676 33.730 1.00 39.62 178 GLU A CA 1
ATOM 1460 C C . GLU A 1 178 ? -3.297 -48.659 32.938 1.00 39.62 178 GLU A C 1
ATOM 1462 O O . GLU A 1 178 ? -2.613 -49.676 32.861 1.00 39.62 178 GLU A O 1
ATOM 1467 N N . HIS A 1 179 ? -2.922 -47.473 32.426 1.00 36.00 179 HIS A N 1
ATOM 1468 C CA . HIS A 1 179 ? -1.608 -46.802 32.562 1.00 36.00 179 HIS A CA 1
ATOM 1469 C C . HIS A 1 179 ? -1.117 -46.059 31.293 1.00 36.00 179 HIS A C 1
ATOM 1471 O O . HIS A 1 179 ? -0.864 -46.652 30.254 1.00 36.00 179 HIS A O 1
ATOM 1477 N N . ARG A 1 180 ? -0.840 -44.759 31.507 1.00 35.81 180 ARG A N 1
ATOM 1478 C CA . ARG A 1 180 ? 0.349 -43.975 31.091 1.00 35.81 180 ARG A CA 1
ATOM 1479 C C . ARG A 1 180 ? 0.550 -43.542 29.617 1.00 35.81 180 ARG A C 1
ATOM 1481 O O . ARG A 1 180 ? 0.588 -44.323 28.680 1.00 35.81 180 ARG A O 1
ATOM 1488 N N . SER A 1 181 ? 0.786 -42.231 29.497 1.00 39.31 181 SER A N 1
ATOM 1489 C CA . SER A 1 181 ? 1.211 -41.386 28.367 1.00 39.31 181 SER A CA 1
ATOM 1490 C C . SER A 1 181 ? 2.347 -41.941 27.495 1.00 39.31 181 SER A C 1
ATOM 1492 O O . SER A 1 181 ? 3.251 -42.544 28.057 1.00 39.31 181 SER A O 1
ATOM 1494 N N . THR A 1 182 ? 2.397 -41.633 26.183 1.00 36.66 182 THR A N 1
ATOM 1495 C CA . THR A 1 182 ? 3.338 -40.698 25.487 1.00 36.66 182 THR A CA 1
ATOM 1496 C C . THR A 1 182 ? 3.186 -40.764 23.943 1.00 36.66 182 THR A C 1
ATOM 1498 O O . THR A 1 182 ? 3.192 -41.840 23.369 1.00 36.66 182 THR A O 1
ATOM 1501 N N . THR A 1 183 ? 3.053 -39.592 23.302 1.00 35.41 183 THR A N 1
ATOM 1502 C CA . THR A 1 183 ? 3.718 -39.097 22.063 1.00 35.41 183 THR A CA 1
ATOM 1503 C C . THR A 1 183 ? 3.948 -39.953 20.790 1.00 35.41 183 THR A C 1
ATOM 1505 O O . THR A 1 183 ? 4.551 -41.015 20.842 1.00 35.41 183 THR A O 1
ATOM 1508 N N . ILE A 1 184 ? 3.708 -39.274 19.645 1.00 36.81 184 ILE A N 1
ATOM 1509 C CA . ILE A 1 184 ? 4.316 -39.391 18.288 1.00 36.81 184 ILE A CA 1
ATOM 1510 C C . ILE A 1 184 ? 3.673 -40.384 17.298 1.00 36.81 184 ILE A C 1
ATOM 1512 O O . ILE A 1 184 ? 3.868 -41.588 17.392 1.00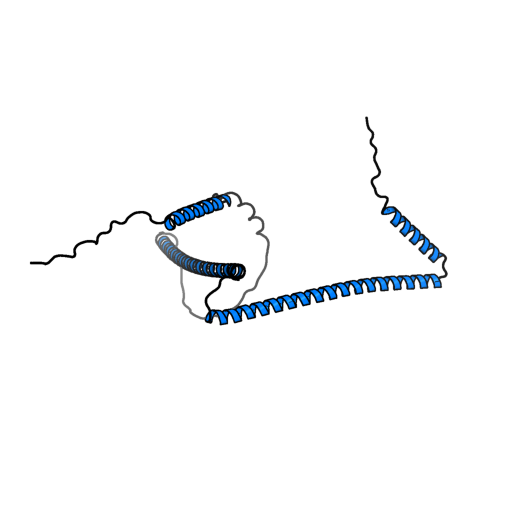 36.81 184 ILE A O 1
ATOM 1516 N N . SER A 1 185 ? 3.002 -39.861 16.258 1.00 31.86 185 SER A N 1
ATOM 1517 C CA . SER A 1 185 ? 3.503 -39.822 14.859 1.00 31.86 185 SER A CA 1
ATOM 1518 C C . SER A 1 185 ? 2.386 -39.539 13.835 1.00 31.86 185 SER A C 1
ATOM 1520 O O . SER A 1 185 ? 1.412 -40.275 13.726 1.00 31.86 185 SER A O 1
ATOM 1522 N N . SER A 1 186 ? 2.572 -38.483 13.039 1.00 38.09 186 SER A N 1
ATOM 1523 C CA . SER A 1 186 ? 2.074 -38.392 11.653 1.00 38.09 186 SER A CA 1
ATOM 1524 C C . SER A 1 186 ? 3.160 -38.981 10.729 1.00 38.09 186 SER A C 1
ATOM 1526 O O . SER A 1 186 ? 4.324 -38.975 11.143 1.00 38.09 186 SER A O 1
ATOM 1528 N N . PRO A 1 187 ? 2.859 -39.432 9.490 1.00 47.75 187 PRO A N 1
ATOM 1529 C CA . PRO A 1 187 ? 2.849 -38.482 8.369 1.00 47.75 187 PRO A CA 1
ATOM 1530 C C . PRO A 1 187 ? 1.868 -38.774 7.203 1.00 47.75 187 PRO A C 1
ATOM 1532 O O . PRO A 1 187 ? 1.320 -39.859 7.052 1.00 47.75 187 PRO A O 1
ATOM 1535 N N . LEU A 1 188 ? 1.692 -37.711 6.404 1.00 35.78 188 LEU A N 1
ATOM 1536 C CA . LEU A 1 188 ? 1.071 -37.521 5.080 1.00 35.78 188 LEU A CA 1
ATOM 1537 C C . LEU A 1 188 ? 0.901 -38.748 4.163 1.00 35.78 188 LEU A C 1
ATOM 1539 O O . LEU A 1 188 ? 1.828 -39.530 4.032 1.00 35.78 188 LEU A O 1
ATOM 1543 N N . HIS A 1 189 ? -0.171 -38.734 3.348 1.00 37.81 189 HIS A N 1
ATOM 1544 C CA . HIS A 1 189 ? -0.092 -38.867 1.882 1.00 37.81 189 HIS A CA 1
ATOM 1545 C C . HIS A 1 189 ? -1.253 -38.134 1.179 1.00 37.81 189 HIS A C 1
ATOM 1547 O O . HIS A 1 189 ? -2.407 -38.152 1.597 1.00 37.81 189 HIS A O 1
ATOM 1553 N N . SER A 1 190 ? -0.872 -37.452 0.105 1.00 32.94 190 SER A N 1
ATOM 1554 C CA . SER A 1 190 ? -1.635 -36.634 -0.832 1.00 32.94 190 SER A CA 1
ATOM 1555 C C . SER A 1 190 ? -2.599 -37.427 -1.716 1.00 32.94 190 SER A C 1
ATOM 1557 O O . SER A 1 190 ? -2.212 -38.464 -2.248 1.00 32.94 190 SER A O 1
ATOM 1559 N N . SER A 1 191 ? -3.772 -36.859 -2.016 1.00 34.88 191 SER A N 1
ATOM 1560 C CA . SER A 1 191 ? -4.375 -36.897 -3.361 1.00 34.88 191 SER A CA 1
ATOM 1561 C C . SER A 1 191 ? -5.452 -35.824 -3.493 1.00 34.88 191 SER A C 1
ATOM 1563 O O . SER A 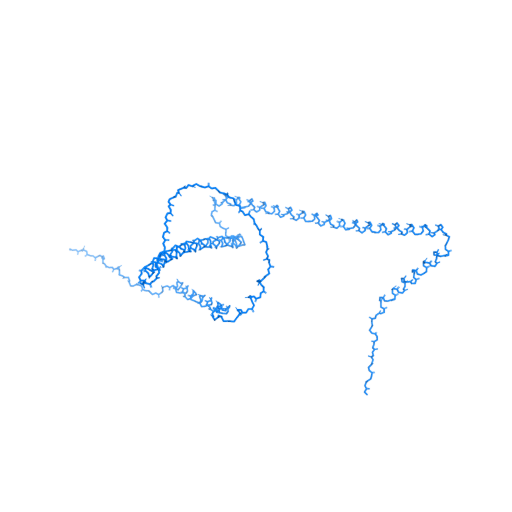1 191 ? -6.489 -35.844 -2.836 1.00 34.88 191 SER A O 1
ATOM 1565 N N . THR A 1 192 ? -5.152 -34.851 -4.346 1.00 45.28 192 THR A N 1
ATOM 1566 C CA . THR A 1 192 ? -5.992 -33.732 -4.746 1.00 45.28 192 THR A CA 1
ATOM 1567 C C . THR A 1 192 ? -6.741 -34.128 -6.020 1.00 45.28 192 THR A C 1
ATOM 1569 O O . THR A 1 192 ? -6.129 -34.416 -7.040 1.00 45.28 192 THR A O 1
ATOM 1572 N N . SER A 1 193 ? -8.072 -34.199 -5.982 1.00 49.84 193 SER A N 1
ATOM 1573 C CA . SER A 1 193 ? -8.957 -34.054 -7.157 1.00 49.84 193 SER A CA 1
ATOM 1574 C C . SER A 1 193 ? -10.401 -34.337 -6.743 1.00 49.84 193 SER A C 1
ATOM 1576 O O . SER A 1 193 ? -10.784 -35.474 -6.503 1.00 49.84 193 SER A O 1
ATOM 1578 N N . GLY A 1 194 ? -11.230 -33.296 -6.640 1.00 45.47 194 GLY A N 1
ATOM 1579 C CA . GLY A 1 194 ? -12.667 -33.514 -6.434 1.00 45.47 194 GLY A CA 1
ATOM 1580 C C . GLY A 1 194 ? -13.506 -32.284 -6.110 1.00 45.47 194 GLY A C 1
ATOM 1581 O O . GLY A 1 194 ? -14.699 -32.283 -6.389 1.00 45.47 194 GLY A O 1
ATOM 1582 N N . LEU A 1 195 ? -12.921 -31.202 -5.592 1.00 44.78 195 LEU A N 1
ATOM 1583 C CA . LEU A 1 195 ? -13.707 -30.076 -5.077 1.00 44.78 195 LEU A CA 1
ATOM 1584 C C . LEU A 1 195 ? -13.515 -28.793 -5.898 1.00 44.78 195 LEU A C 1
ATOM 1586 O O . LEU A 1 195 ? -12.958 -27.813 -5.422 1.00 44.78 195 LEU A O 1
ATOM 1590 N N . ARG A 1 196 ? -13.954 -28.786 -7.164 1.00 47.19 196 ARG A N 1
ATOM 1591 C CA . ARG A 1 196 ? -13.976 -27.546 -7.974 1.00 47.19 196 ARG A CA 1
ATOM 1592 C C . ARG A 1 196 ? -15.226 -27.349 -8.831 1.00 47.19 196 ARG A C 1
ATOM 1594 O O . ARG A 1 196 ? -15.174 -26.649 -9.834 1.00 47.19 196 ARG A O 1
ATOM 1601 N N . ARG A 1 197 ? -16.359 -27.961 -8.465 1.00 49.31 197 ARG A N 1
ATOM 1602 C CA . ARG A 1 197 ? -17.616 -27.805 -9.227 1.00 49.31 197 ARG A CA 1
ATOM 1603 C C . ARG A 1 197 ? -18.881 -27.675 -8.369 1.00 49.31 197 ARG A C 1
ATOM 1605 O O . ARG A 1 197 ? -19.955 -28.058 -8.815 1.00 49.31 197 ARG A O 1
ATOM 1612 N N . SER A 1 198 ? -18.769 -27.139 -7.150 1.00 39.97 198 SER A N 1
ATOM 1613 C CA . SER A 1 198 ? -19.931 -26.980 -6.254 1.00 39.97 198 SER A CA 1
ATOM 1614 C C . SER A 1 198 ? -20.157 -25.563 -5.704 1.00 39.97 198 SER A C 1
ATOM 1616 O O . SER A 1 198 ? -21.014 -25.398 -4.843 1.00 39.97 198 SER A O 1
ATOM 1618 N N . MET A 1 199 ? -19.443 -24.539 -6.191 1.00 46.00 199 MET A N 1
ATOM 1619 C CA . MET A 1 199 ? -19.544 -23.162 -5.664 1.00 46.00 199 MET A CA 1
ATOM 1620 C C . MET A 1 199 ? -20.241 -22.146 -6.582 1.00 46.00 199 MET A C 1
ATOM 1622 O O . MET A 1 199 ? -20.275 -20.971 -6.250 1.00 46.00 199 MET A O 1
ATOM 1626 N N . GLU A 1 200 ? -20.863 -22.569 -7.685 1.00 47.69 200 GLU A N 1
ATOM 1627 C CA . GLU A 1 200 ? -21.374 -21.626 -8.700 1.00 47.69 200 GLU A CA 1
ATOM 1628 C C . GLU A 1 200 ? -22.894 -21.686 -8.930 1.00 47.69 200 GLU A C 1
ATOM 1630 O O . GLU A 1 200 ? -23.377 -21.368 -10.011 1.00 47.69 200 GLU A O 1
ATOM 1635 N N . ARG A 1 201 ? -23.685 -22.113 -7.930 1.00 44.31 201 ARG A N 1
ATOM 1636 C CA . ARG A 1 201 ? -25.152 -22.204 -8.101 1.00 44.31 201 ARG A CA 1
ATOM 1637 C C . ARG A 1 201 ? -26.045 -21.752 -6.939 1.00 44.31 201 ARG A C 1
ATOM 1639 O O . ARG A 1 201 ? -27.231 -22.045 -6.967 1.00 44.31 201 ARG A O 1
ATOM 1646 N N . ASN A 1 202 ? -25.532 -21.002 -5.962 1.00 39.31 202 ASN A N 1
ATOM 1647 C CA . ASN A 1 202 ? -26.333 -20.503 -4.826 1.00 39.31 202 ASN A CA 1
ATOM 1648 C C . ASN A 1 202 ? -26.394 -18.967 -4.763 1.00 39.31 202 ASN A C 1
ATOM 1650 O O . ASN A 1 202 ? -26.124 -18.376 -3.723 1.00 39.31 202 ASN A O 1
ATOM 1654 N N . LEU A 1 203 ? -26.697 -18.321 -5.892 1.00 47.81 203 LEU A N 1
ATOM 1655 C CA . LEU A 1 203 ? -26.766 -16.855 -6.009 1.00 47.81 203 LEU A CA 1
ATOM 1656 C C . LEU A 1 203 ? -28.212 -16.340 -6.073 1.00 47.81 203 LEU A C 1
ATOM 1658 O O . LEU A 1 203 ? -28.438 -15.137 -6.054 1.00 47.81 203 LEU A O 1
ATOM 1662 N N . GLU A 1 204 ? -29.205 -17.226 -6.118 1.00 45.44 204 GLU A N 1
ATOM 1663 C CA . GLU A 1 204 ? -30.610 -16.836 -6.143 1.00 45.44 204 GLU A CA 1
ATOM 1664 C C . GLU A 1 204 ? -31.332 -17.401 -4.926 1.00 45.44 204 GLU A C 1
ATOM 1666 O O . GLU A 1 204 ? -31.432 -18.617 -4.766 1.00 45.44 204 GLU A O 1
ATOM 1671 N N . ARG A 1 205 ? -31.887 -16.472 -4.134 1.00 47.28 205 ARG A N 1
ATOM 1672 C CA . ARG A 1 205 ? -32.797 -16.611 -2.977 1.00 47.28 205 ARG A CA 1
ATOM 1673 C C . ARG A 1 205 ? -32.172 -16.312 -1.613 1.00 47.28 205 ARG A C 1
ATOM 1675 O O . ARG A 1 205 ? -32.026 -17.209 -0.791 1.00 47.28 205 ARG A O 1
ATOM 1682 N N . GLN A 1 206 ? -31.990 -15.022 -1.323 1.00 41.59 206 GLN A N 1
ATOM 1683 C CA . GLN A 1 206 ? -32.413 -14.444 -0.038 1.00 41.59 206 GLN A CA 1
ATOM 1684 C C . GLN A 1 206 ? -32.972 -13.021 -0.245 1.00 41.59 206 GLN A C 1
ATOM 1686 O O . GLN A 1 206 ? -32.270 -12.182 -0.807 1.00 41.59 206 GLN A O 1
ATOM 1691 N N . PRO A 1 207 ? -34.220 -12.731 0.176 1.00 52.06 207 PRO A N 1
ATOM 1692 C CA . PRO A 1 207 ? -34.721 -11.368 0.308 1.00 52.06 207 PRO A CA 1
ATOM 1693 C C . PRO A 1 207 ? -34.233 -10.777 1.643 1.00 52.06 207 PRO A C 1
ATOM 1695 O O . PRO A 1 207 ? -34.082 -11.510 2.619 1.00 52.06 207 PRO A O 1
ATOM 1698 N N . ASN A 1 208 ? -34.036 -9.457 1.677 1.00 54.56 208 ASN A N 1
ATOM 1699 C CA . ASN A 1 208 ? -33.527 -8.629 2.789 1.00 54.56 208 ASN A CA 1
ATOM 1700 C C . ASN A 1 208 ? -32.014 -8.351 2.787 1.00 54.56 208 ASN A C 1
ATOM 1702 O O . ASN A 1 208 ? -31.383 -8.303 3.843 1.00 54.56 208 ASN A O 1
ATOM 1706 N N . LEU A 1 209 ? -31.435 -8.059 1.618 1.00 49.94 209 LEU A N 1
ATOM 1707 C CA . LEU A 1 209 ? -30.285 -7.155 1.607 1.00 49.94 209 LEU A CA 1
ATOM 1708 C C . LEU A 1 209 ? -30.797 -5.749 1.940 1.00 49.94 209 LEU A C 1
ATOM 1710 O O . LEU A 1 209 ? -31.612 -5.190 1.204 1.00 49.94 209 LEU A O 1
ATOM 1714 N N . ILE A 1 210 ? -30.325 -5.180 3.051 1.00 61.50 210 ILE A N 1
ATOM 1715 C CA . ILE A 1 210 ? -30.422 -3.739 3.298 1.00 61.50 210 ILE A CA 1
ATOM 1716 C C . ILE A 1 210 ? -29.675 -3.083 2.137 1.00 61.50 210 ILE A C 1
ATOM 1718 O O . ILE A 1 210 ? -28.449 -3.134 2.064 1.00 61.50 210 ILE A O 1
ATOM 1722 N N . THR A 1 211 ? -30.433 -2.575 1.170 1.00 70.94 211 THR A N 1
ATOM 1723 C CA . THR A 1 211 ? -29.870 -1.867 0.022 1.00 70.94 211 THR A CA 1
ATOM 1724 C C . THR A 1 211 ? -29.353 -0.525 0.526 1.00 70.94 211 THR A C 1
ATOM 1726 O O . THR A 1 211 ? -29.896 0.016 1.490 1.00 70.94 211 THR A O 1
ATOM 1729 N N . ILE A 1 212 ? -28.294 -0.008 -0.095 1.00 69.12 212 ILE A N 1
ATOM 1730 C CA . ILE A 1 212 ? -27.654 1.260 0.281 1.00 69.12 212 ILE A CA 1
ATOM 1731 C C . ILE A 1 212 ? -28.703 2.380 0.431 1.00 69.12 212 ILE A C 1
ATOM 1733 O O . ILE A 1 212 ? -28.657 3.122 1.407 1.00 69.12 212 ILE A O 1
ATOM 1737 N N . ASP A 1 213 ? -29.728 2.398 -0.423 1.00 67.12 213 ASP A N 1
ATOM 1738 C CA . ASP A 1 213 ? -30.848 3.347 -0.352 1.00 67.12 213 ASP A CA 1
ATOM 1739 C C . ASP A 1 213 ? -31.658 3.263 0.953 1.00 67.12 213 ASP A C 1
ATOM 1741 O O . ASP A 1 213 ? -32.009 4.287 1.535 1.00 67.12 213 ASP A O 1
ATOM 1745 N N . ASN A 1 214 ? -31.896 2.060 1.490 1.00 78.69 214 ASN A N 1
ATOM 1746 C CA . ASN A 1 214 ? -32.585 1.902 2.777 1.00 78.69 214 ASN A CA 1
ATOM 1747 C C . ASN A 1 214 ? -31.733 2.445 3.930 1.00 78.69 214 ASN A C 1
ATOM 1749 O O . ASN A 1 214 ? -32.271 2.955 4.909 1.00 78.69 214 ASN A O 1
ATOM 1753 N N . LEU A 1 215 ? -30.407 2.331 3.824 1.00 87.12 215 LEU A N 1
ATOM 1754 C CA . LEU A 1 215 ? -29.490 2.873 4.821 1.00 87.12 215 LEU A CA 1
ATOM 1755 C C . LEU A 1 215 ? -29.450 4.403 4.772 1.00 87.12 215 LEU A C 1
ATOM 1757 O O . LEU A 1 215 ? -29.455 5.028 5.828 1.00 87.12 215 LEU A O 1
ATOM 1761 N N . PHE A 1 216 ? -29.470 4.994 3.575 1.00 81.31 216 PHE A N 1
ATOM 1762 C CA . PHE A 1 216 ? -29.556 6.446 3.409 1.00 81.31 216 PHE A CA 1
ATOM 1763 C C . PHE A 1 216 ? -30.860 7.008 3.980 1.00 81.31 216 PHE A C 1
ATOM 1765 O O . PHE A 1 216 ? -30.809 7.949 4.765 1.00 81.31 216 PHE A O 1
ATOM 1772 N N . HIS A 1 217 ? -32.006 6.379 3.708 1.00 80.94 217 HIS A N 1
ATOM 1773 C CA . HIS A 1 217 ? -33.279 6.825 4.282 1.00 80.94 217 HIS A CA 1
ATOM 1774 C C . HIS A 1 217 ? -33.331 6.688 5.808 1.00 80.94 217 HIS A C 1
ATOM 1776 O O . HIS A 1 217 ? -33.772 7.609 6.488 1.00 80.94 217 HIS A O 1
ATOM 1782 N N . MET A 1 218 ? -32.804 5.595 6.371 1.00 90.50 218 MET A N 1
ATOM 1783 C CA . MET A 1 218 ? -32.706 5.459 7.829 1.00 90.50 218 MET A CA 1
ATOM 1784 C C . MET A 1 218 ? -31.753 6.493 8.445 1.00 90.50 218 MET A C 1
ATOM 1786 O O . MET A 1 218 ? -32.013 6.984 9.540 1.00 90.50 218 MET A O 1
ATOM 1790 N N . ALA A 1 219 ? -30.657 6.838 7.765 1.00 86.31 219 ALA A N 1
ATOM 1791 C CA . ALA A 1 219 ? -29.737 7.875 8.223 1.00 86.31 219 ALA A CA 1
ATOM 1792 C C . ALA A 1 219 ? -30.384 9.270 8.189 1.00 86.31 219 ALA A C 1
ATOM 1794 O O . ALA A 1 219 ? -30.222 10.036 9.140 1.00 86.31 219 ALA A O 1
ATOM 1795 N N . ASP A 1 220 ? -31.160 9.576 7.149 1.00 85.94 220 ASP A N 1
ATOM 1796 C CA . ASP A 1 220 ? -31.912 10.829 7.041 1.00 85.94 220 ASP A CA 1
ATOM 1797 C C . ASP A 1 220 ? -33.004 10.931 8.116 1.00 85.94 220 ASP A C 1
ATOM 1799 O O . ASP A 1 220 ? -33.128 11.970 8.770 1.00 85.94 220 ASP A O 1
ATOM 1803 N N . ASP A 1 221 ? -33.730 9.842 8.380 1.00 91.88 221 ASP A N 1
ATOM 1804 C CA . ASP A 1 221 ? -34.741 9.779 9.441 1.00 91.88 221 ASP A CA 1
ATOM 1805 C C . ASP A 1 221 ? -34.121 9.985 10.831 1.00 91.88 221 ASP A C 1
ATOM 1807 O O . ASP A 1 221 ? -34.669 10.711 11.666 1.00 91.88 221 ASP A O 1
ATOM 1811 N N . ILE A 1 222 ? -32.947 9.393 11.079 1.00 91.88 222 ILE A N 1
ATOM 1812 C CA . ILE A 1 222 ? -32.201 9.575 12.331 1.00 91.88 222 ILE A CA 1
ATOM 1813 C C . ILE A 1 222 ? -31.723 11.023 12.465 1.00 91.88 222 ILE A C 1
ATOM 1815 O O . ILE A 1 222 ? -31.904 11.624 13.524 1.00 91.88 222 ILE A O 1
ATOM 1819 N N . ASN A 1 223 ? -31.159 11.611 11.408 1.00 85.81 223 ASN A N 1
ATOM 1820 C CA . ASN A 1 223 ? -30.715 13.006 11.421 1.00 85.81 223 ASN A CA 1
ATOM 1821 C C . ASN A 1 223 ? -31.880 13.970 11.672 1.00 85.81 223 ASN A C 1
ATOM 1823 O O . ASN A 1 223 ? -31.738 14.920 12.445 1.00 85.81 223 ASN A O 1
ATOM 1827 N N . ARG A 1 224 ? -33.051 13.697 11.089 1.00 93.38 224 ARG A N 1
ATOM 1828 C CA . ARG A 1 224 ? -34.267 14.482 11.317 1.00 93.38 224 ARG A CA 1
ATOM 1829 C C . ARG A 1 224 ? -34.770 14.349 12.756 1.00 93.38 224 ARG A C 1
ATOM 1831 O O . ARG A 1 224 ? -35.061 15.358 13.387 1.00 93.38 224 ARG A O 1
ATOM 1838 N N . ALA A 1 225 ? -34.809 13.134 13.303 1.00 91.69 225 ALA A N 1
ATOM 1839 C CA . ALA A 1 225 ? -35.230 12.895 14.685 1.00 91.69 225 ALA A CA 1
ATOM 1840 C C . ALA A 1 225 ? -34.280 13.535 15.713 1.00 91.69 225 ALA A C 1
ATOM 1842 O O . ALA A 1 225 ? -34.725 14.073 16.727 1.00 91.69 225 ALA A O 1
ATOM 1843 N N . VAL A 1 226 ? -32.971 13.509 15.448 1.00 90.88 226 VAL A N 1
ATOM 1844 C CA . VAL A 1 226 ? -31.971 14.196 16.276 1.00 90.88 226 VAL A CA 1
ATOM 1845 C C . VAL A 1 226 ? -32.124 15.712 16.160 1.00 90.88 226 VAL A C 1
ATOM 1847 O O . VAL A 1 226 ? -32.048 16.393 17.178 1.00 90.88 226 VAL A O 1
ATOM 1850 N N . GLY A 1 227 ? -32.398 16.241 14.964 1.00 86.81 227 GLY A N 1
ATOM 1851 C CA . GLY A 1 227 ? -32.706 17.657 14.755 1.00 86.81 227 GLY A CA 1
ATOM 1852 C C . GLY A 1 227 ? -33.932 18.120 15.545 1.00 86.81 227 GLY A C 1
ATOM 1853 O O . GLY A 1 227 ? -33.854 19.123 16.253 1.00 86.81 227 GLY A O 1
ATOM 1854 N N . ASP A 1 228 ? -35.023 17.351 15.506 1.00 87.31 228 ASP A N 1
ATOM 1855 C CA . ASP A 1 228 ? -36.249 17.634 16.263 1.00 87.31 228 ASP A CA 1
ATOM 1856 C C . ASP A 1 228 ? -35.983 17.591 17.784 1.00 87.31 228 ASP A C 1
ATOM 1858 O O . ASP A 1 228 ? -36.417 18.472 18.527 1.00 87.31 228 ASP A O 1
ATOM 1862 N N . LEU A 1 229 ? -35.199 16.618 18.261 1.00 88.44 229 LEU A N 1
ATOM 1863 C CA . LEU A 1 229 ? -34.822 16.511 19.674 1.00 88.44 229 LEU A CA 1
ATOM 1864 C C . LEU A 1 229 ? -33.926 17.671 20.127 1.00 88.44 229 LEU A C 1
ATOM 1866 O O . LEU A 1 229 ? -34.141 18.240 21.194 1.00 88.44 229 LEU A O 1
ATOM 1870 N N . VAL A 1 230 ? -32.924 18.032 19.326 1.00 86.00 230 VAL A N 1
ATOM 1871 C CA . VAL A 1 230 ? -32.060 19.184 19.601 1.00 86.00 230 VAL A CA 1
ATOM 1872 C C . VAL A 1 230 ? -32.892 20.458 19.618 1.00 86.00 230 VAL A C 1
ATOM 1874 O O . VAL A 1 230 ? -32.709 21.257 20.530 1.00 86.00 230 VAL A O 1
ATOM 1877 N N . SER A 1 231 ? -33.853 20.619 18.706 1.00 83.81 231 SER A N 1
ATOM 1878 C CA . SER A 1 231 ? -34.806 21.732 18.736 1.00 83.81 231 SER A CA 1
ATOM 1879 C C . SER A 1 231 ? -35.576 21.779 20.059 1.00 83.81 231 SER A C 1
ATOM 1881 O O . SER A 1 231 ? -35.571 22.815 20.705 1.00 83.81 231 SER A O 1
ATOM 1883 N N . VAL A 1 232 ? -36.140 20.665 20.539 1.00 82.38 232 VAL A N 1
ATOM 1884 C CA . VAL A 1 232 ? -36.851 20.611 21.836 1.00 82.38 232 VAL A CA 1
ATOM 1885 C C . VAL A 1 232 ? -35.945 20.954 23.027 1.00 82.38 232 VAL A C 1
ATOM 1887 O O . VAL A 1 232 ? -36.386 21.582 23.985 1.00 82.38 232 VAL A O 1
ATOM 1890 N N . ILE A 1 233 ? -34.678 20.536 22.994 1.00 77.94 233 ILE A N 1
ATOM 1891 C CA . ILE A 1 233 ? -33.731 20.760 24.101 1.00 77.94 233 ILE A CA 1
ATOM 1892 C C . ILE A 1 233 ? -33.140 22.180 24.060 1.00 77.94 233 ILE A C 1
ATOM 1894 O O . ILE A 1 233 ? -32.706 22.700 25.088 1.00 77.94 233 ILE A O 1
ATOM 1898 N N . THR A 1 234 ? -33.105 22.802 22.881 1.00 75.56 234 THR A N 1
ATOM 1899 C CA . THR A 1 234 ? -32.545 24.146 22.664 1.00 75.56 234 THR A CA 1
ATOM 1900 C C . THR A 1 234 ? -33.601 25.238 22.585 1.00 75.56 234 THR A C 1
ATOM 1902 O O . THR A 1 234 ? -33.252 26.418 22.656 1.00 75.56 234 THR A O 1
ATOM 1905 N N . GLU A 1 235 ? -34.880 24.875 22.498 1.00 70.00 235 GLU A N 1
ATOM 1906 C CA . GLU A 1 235 ? -35.978 25.820 22.601 1.00 70.00 235 GLU A CA 1
ATOM 1907 C C . GLU A 1 235 ? -36.017 26.380 24.035 1.00 70.00 235 GLU A C 1
ATOM 1909 O O . GLU A 1 235 ? -36.118 25.625 25.010 1.00 70.00 235 GLU A O 1
ATOM 1914 N N . PRO A 1 236 ? -35.877 27.706 24.216 1.00 54.25 236 PRO A N 1
ATOM 1915 C CA . PRO A 1 236 ? -35.908 28.304 25.538 1.00 54.25 236 PRO A CA 1
ATOM 1916 C C . PRO A 1 236 ? -37.314 28.135 26.118 1.00 54.25 236 PRO A C 1
ATOM 1918 O O . PRO A 1 236 ? -38.274 28.705 25.599 1.00 54.25 236 PRO A O 1
ATOM 1921 N N . GLN A 1 237 ? -37.417 27.364 27.205 1.00 56.28 237 GLN A N 1
ATOM 1922 C CA . GLN A 1 237 ? -38.611 27.217 28.044 1.00 56.28 237 GLN A CA 1
ATOM 1923 C C . GLN A 1 237 ? -39.210 28.596 28.368 1.00 56.28 237 GLN A C 1
ATOM 1925 O O . GLN A 1 237 ? -38.818 29.260 29.328 1.00 56.28 237 GLN A O 1
ATOM 1930 N N . SER A 1 238 ? -40.163 29.043 27.555 1.00 58.19 238 SER A N 1
ATOM 1931 C CA . SER A 1 238 ? -40.913 30.280 27.740 1.00 58.19 238 SER A CA 1
ATOM 1932 C C . SER A 1 238 ? -42.336 29.940 28.162 1.00 58.19 238 SER A C 1
ATOM 1934 O O . SER A 1 238 ? -43.298 30.181 27.447 1.00 58.19 238 SER A O 1
ATOM 1936 N N . SER A 1 239 ? -42.484 29.398 29.371 1.00 45.19 239 SER A N 1
ATOM 1937 C CA . SER A 1 239 ? -43.758 29.467 30.090 1.00 45.19 239 SER A CA 1
ATOM 1938 C C . SER A 1 239 ? -43.564 29.272 31.592 1.00 45.19 239 SER A C 1
ATOM 1940 O O . SER A 1 239 ? -43.402 28.158 32.082 1.00 45.19 239 SER A O 1
ATOM 1942 N N . SER A 1 240 ? -43.598 30.403 32.300 1.00 53.16 240 SER A N 1
ATOM 1943 C CA . SER A 1 240 ? -44.409 30.617 33.505 1.00 53.16 240 SER A CA 1
ATOM 1944 C C . SER A 1 240 ? -44.559 29.436 34.478 1.00 53.16 240 SER A C 1
ATOM 1946 O O . SER A 1 240 ? -45.500 28.650 34.370 1.00 53.16 240 SER A O 1
ATOM 1948 N N . SER A 1 241 ? -43.734 29.416 35.524 1.00 37.62 241 SER A N 1
ATOM 1949 C CA . SER A 1 241 ? -44.091 28.748 36.782 1.00 37.62 241 SER A CA 1
ATOM 1950 C C . SER A 1 241 ? -44.686 29.782 37.750 1.00 37.62 241 SER A C 1
ATOM 1952 O O . SER A 1 241 ? -44.062 30.828 37.952 1.00 37.62 241 SER A O 1
ATOM 1954 N N . PRO A 1 242 ? -45.869 29.550 38.352 1.00 49.25 242 PRO A N 1
ATOM 1955 C CA . PRO A 1 242 ? -46.440 30.462 39.334 1.00 49.25 242 PRO A CA 1
ATOM 1956 C C . PRO A 1 242 ? -45.649 30.375 40.645 1.00 49.25 242 PRO A C 1
ATOM 1958 O O . PRO A 1 242 ? -45.487 29.306 41.233 1.00 49.25 242 PRO A O 1
ATOM 1961 N N . SER A 1 243 ? -45.145 31.527 41.083 1.00 40.03 243 SER A N 1
ATOM 1962 C CA . SER A 1 243 ? -44.408 31.716 42.331 1.00 40.03 243 SER A CA 1
ATOM 1963 C C . SER A 1 243 ? -45.337 31.543 43.540 1.00 40.03 243 SER A C 1
ATOM 1965 O O . SER A 1 243 ? -46.123 32.431 43.863 1.00 40.03 243 SER A O 1
ATOM 1967 N N . TYR A 1 244 ? -45.248 30.400 44.218 1.00 47.66 244 TYR A N 1
ATOM 1968 C CA . TYR A 1 244 ? -45.717 30.238 45.595 1.00 47.66 244 TYR A CA 1
ATOM 1969 C C . TYR A 1 244 ? -44.536 30.549 46.508 1.00 47.66 244 TYR A C 1
ATOM 1971 O O . TYR A 1 244 ? -43.750 29.651 46.742 1.00 47.66 244 TYR A O 1
ATOM 1979 N N . TYR A 1 245 ? -44.362 31.802 46.931 1.00 43.81 245 TYR A N 1
ATOM 1980 C CA . TYR A 1 245 ? -43.741 32.231 48.200 1.00 43.81 245 TYR A CA 1
ATOM 1981 C C . TYR A 1 245 ? -43.566 33.755 48.152 1.00 43.81 245 TYR A C 1
ATOM 1983 O O . TYR A 1 245 ? -42.483 34.273 47.898 1.00 43.81 245 TYR A O 1
ATOM 1991 N N . GLN A 1 246 ? -44.645 34.495 48.405 1.00 47.81 246 GLN A N 1
ATOM 1992 C CA . GLN A 1 246 ? -44.540 35.884 48.844 1.00 47.81 246 GLN A CA 1
ATOM 1993 C C . GLN A 1 246 ? -45.747 36.226 49.724 1.00 47.81 246 GLN A C 1
ATOM 1995 O O . GLN A 1 246 ? -46.864 35.851 49.385 1.00 47.81 246 GLN A O 1
ATOM 2000 N N . GLN A 1 247 ? -45.487 36.972 50.804 1.00 47.38 247 GLN A N 1
ATOM 2001 C CA . GLN A 1 247 ? -46.385 37.390 51.896 1.00 47.38 247 GLN A CA 1
ATOM 2002 C C . GLN A 1 247 ? -46.586 36.284 52.945 1.00 47.38 247 GLN A C 1
ATOM 2004 O O . GLN A 1 247 ? -47.037 35.193 52.639 1.00 47.38 247 GLN A O 1
ATOM 2009 N N . ILE A 1 248 ? -46.240 36.478 54.217 1.00 47.47 248 ILE A N 1
ATOM 2010 C CA . ILE A 1 248 ? -46.527 37.650 55.046 1.00 47.47 248 ILE A CA 1
ATOM 2011 C C . ILE A 1 248 ? -45.358 37.893 56.006 1.00 47.47 248 ILE A C 1
ATOM 2013 O O . ILE A 1 248 ? -45.004 37.020 56.791 1.00 47.47 248 ILE A O 1
ATOM 2017 N N . ASP A 1 249 ? -44.826 39.109 55.971 1.00 53.22 249 ASP A N 1
ATOM 2018 C CA . ASP A 1 249 ? -44.225 39.740 57.140 1.00 53.22 249 ASP A CA 1
ATOM 2019 C C . ASP A 1 249 ? -44.975 41.060 57.370 1.00 53.22 249 ASP A C 1
ATOM 2021 O O . ASP A 1 249 ? -45.526 41.614 56.415 1.00 53.22 249 ASP A O 1
ATOM 2025 N N . THR A 1 250 ? -44.956 41.560 58.608 1.00 52.72 250 THR A N 1
ATOM 2026 C CA . THR A 1 250 ? -45.566 42.804 59.146 1.00 52.72 250 THR A CA 1
ATOM 2027 C C . THR A 1 250 ? -46.971 42.714 59.768 1.00 52.72 250 THR A C 1
ATOM 2029 O O . THR A 1 250 ? -47.996 42.807 59.102 1.00 52.72 250 THR A O 1
ATOM 2032 N N . SER A 1 251 ? -47.009 42.623 61.105 1.00 45.69 251 SER A N 1
ATOM 2033 C CA . SER A 1 251 ? -47.608 43.636 62.002 1.00 45.69 251 SER A CA 1
ATOM 2034 C C . SER A 1 251 ? -48.011 43.010 63.345 1.00 45.69 251 SER A C 1
ATOM 2036 O O . SER A 1 251 ? -49.123 42.510 63.502 1.00 45.69 251 SER A O 1
ATOM 2038 N N . VAL A 1 252 ? -47.119 43.077 64.339 1.00 43.81 252 VAL A N 1
ATOM 2039 C CA . VAL A 1 252 ? -47.512 43.064 65.757 1.00 43.81 252 VAL A CA 1
ATOM 2040 C C . VAL A 1 252 ? -47.188 44.449 66.301 1.00 43.81 252 VAL A C 1
ATOM 2042 O O . VAL A 1 252 ? -46.057 44.745 66.679 1.00 43.81 252 VAL A O 1
ATOM 2045 N N . ALA A 1 253 ? -48.195 45.312 66.258 1.00 50.44 253 ALA A N 1
ATOM 2046 C CA . ALA A 1 253 ? -48.273 46.534 67.033 1.00 50.44 253 ALA A CA 1
ATOM 2047 C C . ALA A 1 253 ? -49.624 46.532 67.758 1.00 50.44 253 ALA A C 1
ATOM 2049 O O . ALA A 1 253 ? -50.653 46.290 67.124 1.00 50.44 253 ALA A O 1
ATOM 2050 N N . SER A 1 254 ? -49.570 46.909 69.040 1.00 49.03 254 SER A N 1
ATOM 2051 C CA . SER A 1 254 ? -50.622 46.956 70.079 1.00 49.03 254 SER A CA 1
ATOM 2052 C C . SER A 1 254 ? -50.725 45.717 70.960 1.00 49.03 254 SER A C 1
ATOM 2054 O O . SER A 1 254 ? -51.161 44.656 70.468 1.00 49.03 254 SER A O 1
#

Sequence (254 aa):
SDIGTVQPLSSTIESSDEHGIIAQHCRNLNTFVHASPRVAAHDILTRSRSLDNEQRNELEAIIRDLEDENRLLQNEYERLCQQHMEKSIIINERQQQFHQSDSQLGSLSLINDYNSSDREMLREAKQLRHHKTKLEQRMKILEEHNKQLEKQLRKSKQLLFRESPSLHHHTSNTSMTEHRSTTISSPLHSSTSGLRRSMERNLERQPNLITIDNLFHMADDINRAVGDLVSVITEPQSSSSPSYYQQIDTSVAS